Protein AF-A0A016UD56-F1 (afdb_monomer_lite)

Secondary structure (DSSP, 8-state):
--------------------HHHHHTS-HHHHHHHHHHHHHHHHHHHHHHHHHHHHHHHHHHHHHHHHHHHHHHHHHHHHHHHSS---TT----HHHHHHHHHHHHHHHHHHHHHHHHHHHHHHHHTSHHHHHHHHHHHHHHHHHHHHHHHHHHHHHHHHHHHHHHHHHHHHHHHHHHHHHHHHHHHHHHHHHHHHHHHHHHHHHHHHHS------------PPP----------------------------------

Organism: NCBI:txid53326

Structure (mmCIF, N/CA/C/O backbone):
data_AF-A0A016UD56-F1
#
_entry.id   AF-A0A016UD56-F1
#
loop_
_atom_site.group_PDB
_atom_site.id
_atom_site.type_symbol
_atom_site.label_atom_id
_atom_site.label_alt_id
_atom_site.label_comp_id
_atom_site.label_asym_id
_atom_site.label_entity_id
_atom_site.label_seq_id
_atom_site.pdbx_PDB_ins_code
_atom_site.Cartn_x
_atom_site.Cartn_y
_atom_site.Cartn_z
_atom_site.occupancy
_atom_site.B_iso_or_equiv
_atom_site.auth_seq_id
_atom_site.auth_comp_id
_atom_site.auth_asym_id
_atom_site.auth_atom_id
_atom_site.pdbx_PDB_model_num
ATOM 1 N N . MET A 1 1 ? -36.159 -20.048 19.461 1.00 42.91 1 MET A N 1
ATOM 2 C CA . MET A 1 1 ? -36.238 -19.314 18.177 1.00 42.91 1 MET A CA 1
ATOM 3 C C . MET A 1 1 ? -34.978 -19.615 17.381 1.00 42.91 1 MET A C 1
ATOM 5 O O . MET A 1 1 ? -33.890 -19.400 17.900 1.00 42.91 1 MET A O 1
ATOM 9 N N . LYS A 1 2 ? -35.118 -20.215 16.192 1.00 38.31 2 LYS A N 1
ATOM 10 C CA . LYS A 1 2 ? -33.995 -20.553 15.303 1.00 38.31 2 LYS A CA 1
ATOM 11 C C . LYS A 1 2 ? -33.385 -19.255 14.760 1.00 38.31 2 LYS A C 1
ATOM 13 O O . LYS A 1 2 ? -34.123 -18.434 14.225 1.00 38.31 2 LYS A O 1
ATOM 18 N N . ARG A 1 3 ? -32.073 -19.066 14.930 1.00 40.97 3 ARG A N 1
ATOM 19 C CA . ARG A 1 3 ? -31.315 -17.975 14.303 1.00 40.97 3 ARG A CA 1
ATOM 20 C C . ARG A 1 3 ? -31.105 -18.354 12.837 1.00 40.97 3 ARG A C 1
ATOM 22 O O . ARG A 1 3 ? -30.451 -19.353 12.557 1.00 40.97 3 ARG A O 1
ATOM 29 N N . SER A 1 4 ? -31.766 -17.633 11.940 1.00 46.16 4 SER A N 1
ATOM 30 C CA . SER A 1 4 ? -31.569 -17.734 10.495 1.00 46.16 4 SER A CA 1
ATOM 31 C C . SER A 1 4 ? -30.173 -17.235 10.130 1.00 46.16 4 SER A C 1
ATOM 33 O O . SER A 1 4 ? -29.698 -16.274 10.732 1.00 46.16 4 SER A O 1
ATOM 35 N N . GLY A 1 5 ? -29.551 -17.943 9.187 1.00 36.41 5 GLY A N 1
ATOM 36 C CA . GLY A 1 5 ? -28.147 -17.860 8.808 1.00 36.41 5 GLY A CA 1
ATOM 37 C C . GLY A 1 5 ? -27.645 -16.449 8.545 1.00 36.41 5 GLY A C 1
ATOM 38 O O . GLY A 1 5 ? -28.227 -15.691 7.772 1.00 36.41 5 GLY A O 1
ATOM 39 N N . ASP A 1 6 ? -26.536 -16.149 9.204 1.00 36.84 6 ASP A N 1
ATOM 40 C CA . ASP A 1 6 ? -25.623 -15.083 8.845 1.00 36.84 6 ASP A CA 1
ATOM 41 C C . ASP A 1 6 ? -24.707 -15.653 7.751 1.00 36.84 6 ASP A C 1
ATOM 43 O O . ASP A 1 6 ? -23.588 -16.085 8.019 1.00 36.84 6 ASP A O 1
ATOM 47 N N . ASP A 1 7 ? -25.221 -15.740 6.521 1.00 40.50 7 ASP A N 1
ATOM 48 C CA . ASP A 1 7 ? -24.392 -15.969 5.333 1.00 40.50 7 ASP A CA 1
ATOM 49 C C . ASP A 1 7 ? -23.675 -14.651 5.006 1.00 40.50 7 ASP A C 1
ATOM 51 O O . ASP A 1 7 ? -23.929 -13.973 4.008 1.00 40.50 7 ASP A O 1
ATOM 55 N N . CYS A 1 8 ? -22.777 -14.250 5.905 1.00 38.81 8 CYS A N 1
ATOM 56 C CA . CYS A 1 8 ? -21.721 -13.306 5.595 1.00 38.81 8 CYS A CA 1
ATOM 57 C C . CYS A 1 8 ? -20.696 -14.033 4.718 1.00 38.81 8 CYS A C 1
ATOM 59 O O . CYS A 1 8 ? -19.623 -14.428 5.181 1.00 38.81 8 CYS A O 1
ATOM 61 N N . ASP A 1 9 ? -21.025 -14.177 3.432 1.00 37.75 9 ASP A N 1
ATOM 62 C CA . ASP A 1 9 ? -20.054 -14.422 2.369 1.00 37.75 9 ASP A CA 1
ATOM 63 C C . ASP A 1 9 ? -19.106 -13.213 2.307 1.00 37.75 9 ASP A C 1
ATOM 65 O O . ASP A 1 9 ? -19.207 -12.299 1.488 1.00 37.75 9 ASP A O 1
ATOM 69 N N . SER A 1 10 ? -18.148 -13.199 3.230 1.00 45.38 10 SER A N 1
ATOM 70 C CA . SER A 1 10 ? -16.940 -12.383 3.173 1.00 45.38 10 SER A CA 1
ATOM 71 C C . SER A 1 10 ? -15.962 -12.998 2.170 1.00 45.38 10 SER A C 1
ATOM 73 O O . SER A 1 10 ? -14.785 -13.208 2.446 1.00 45.38 10 SER A O 1
ATOM 75 N N . SER A 1 11 ? -16.432 -13.293 0.958 1.00 41.78 11 SER A N 1
ATOM 76 C CA . SER A 1 11 ? -15.571 -13.707 -0.141 1.00 41.78 11 SER A CA 1
ATOM 77 C C . SER A 1 11 ? -14.949 -12.465 -0.784 1.00 41.78 11 SER A C 1
ATOM 79 O O . SER A 1 11 ? -15.256 -12.104 -1.920 1.00 41.78 11 SER A O 1
ATOM 81 N N . VAL A 1 12 ? -14.062 -11.783 -0.058 1.00 49.72 12 VAL A N 1
ATOM 82 C CA . VAL A 1 12 ? -13.101 -10.882 -0.698 1.00 49.72 12 VAL A CA 1
ATOM 83 C C . VAL A 1 12 ? -11.784 -11.630 -0.846 1.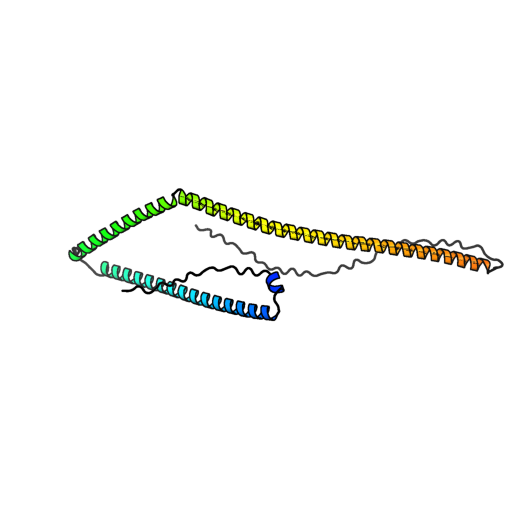00 49.72 12 VAL A C 1
ATOM 85 O O . VAL A 1 12 ? -10.959 -11.644 0.064 1.00 49.72 12 VAL A O 1
ATOM 88 N N . PRO A 1 13 ? -11.517 -12.157 -2.046 1.00 46.19 13 PRO A N 1
ATOM 89 C CA . PRO A 1 13 ? -10.204 -12.040 -2.621 1.00 46.19 13 PRO A CA 1
ATOM 90 C C . PRO A 1 13 ? -10.349 -11.126 -3.833 1.00 46.19 13 PRO A C 1
ATOM 92 O O . PRO A 1 13 ? -10.612 -11.578 -4.947 1.00 46.19 13 PRO A O 1
ATOM 95 N N . ALA A 1 14 ? -10.158 -9.822 -3.625 1.00 52.06 14 ALA A N 1
ATOM 96 C CA . ALA A 1 14 ? -9.827 -8.925 -4.721 1.00 52.06 14 ALA A CA 1
ATOM 97 C C . ALA A 1 14 ? -8.442 -9.340 -5.245 1.00 52.06 14 ALA A C 1
ATOM 99 O O . ALA A 1 14 ? -7.411 -8.803 -4.844 1.00 52.06 14 ALA A O 1
ATOM 100 N N . LYS A 1 15 ? -8.398 -10.367 -6.103 1.00 50.69 15 LYS A N 1
ATOM 101 C CA . LYS A 1 15 ? -7.227 -10.639 -6.934 1.00 50.69 15 LYS A CA 1
ATOM 102 C C . LYS A 1 15 ? -7.029 -9.388 -7.778 1.00 50.69 15 LYS A C 1
ATOM 104 O O . LYS A 1 15 ? -7.848 -9.096 -8.643 1.00 50.69 15 LYS A O 1
ATOM 109 N N . ALA A 1 16 ? -5.957 -8.648 -7.508 1.00 50.03 16 ALA A N 1
ATOM 110 C CA . ALA A 1 16 ? -5.500 -7.601 -8.404 1.00 50.03 16 ALA A CA 1
ATOM 111 C C . ALA A 1 16 ? -5.410 -8.198 -9.815 1.00 50.03 16 ALA A C 1
ATOM 113 O O . ALA A 1 16 ? -4.714 -9.198 -10.024 1.00 50.03 16 ALA A O 1
ATOM 114 N N . PHE A 1 17 ? -6.157 -7.625 -10.757 1.00 57.12 17 PHE A N 1
ATOM 115 C CA . PHE A 1 17 ? -6.109 -8.012 -12.159 1.00 57.12 17 PHE A CA 1
ATOM 116 C C . PHE A 1 17 ? -4.711 -7.688 -12.695 1.00 57.12 17 PHE A C 1
ATOM 118 O O . PHE A 1 17 ? -4.434 -6.574 -13.126 1.00 57.12 17 PHE A O 1
ATOM 125 N N . LYS A 1 18 ? -3.795 -8.659 -12.632 1.00 57.22 18 LYS A N 1
ATOM 126 C CA . LYS A 1 18 ? -2.493 -8.584 -13.298 1.00 57.22 18 LYS A CA 1
ATOM 127 C C . LYS A 1 18 ? -2.709 -8.833 -14.790 1.00 57.22 18 LYS A C 1
ATOM 129 O O . LYS A 1 18 ? -2.556 -9.955 -15.259 1.00 57.22 18 LYS A O 1
ATOM 134 N N . LEU A 1 19 ? -3.121 -7.801 -15.518 1.00 59.72 19 LEU A N 1
ATOM 135 C CA . LEU A 1 19 ? -3.133 -7.808 -16.979 1.00 59.72 19 LEU A CA 1
ATOM 136 C C . LEU A 1 19 ? -1.808 -7.211 -17.458 1.00 59.72 19 LEU A C 1
ATOM 138 O O . LEU A 1 19 ? -1.570 -6.017 -17.292 1.00 59.72 19 LEU A O 1
ATOM 142 N N . SER A 1 20 ? -0.922 -8.041 -18.011 1.00 70.31 20 SER A N 1
ATOM 143 C CA . SER A 1 20 ? 0.263 -7.552 -18.721 1.00 70.31 20 SER A CA 1
ATOM 144 C C . SER A 1 20 ? -0.125 -7.176 -20.150 1.00 70.31 20 SER A C 1
ATOM 146 O O . SER A 1 20 ? -0.982 -7.820 -20.759 1.00 70.31 20 SER A O 1
ATOM 148 N N . ARG A 1 21 ? 0.513 -6.146 -20.709 1.00 68.31 21 ARG A N 1
ATOM 149 C CA . ARG A 1 21 ? 0.300 -5.705 -22.098 1.00 68.31 21 ARG A CA 1
ATOM 150 C C . ARG A 1 21 ? 0.497 -6.845 -23.110 1.00 68.31 21 ARG A C 1
ATOM 152 O O . ARG A 1 21 ? -0.319 -7.028 -24.003 1.00 68.31 21 ARG A O 1
ATOM 159 N N . GLU A 1 22 ? 1.501 -7.682 -22.873 1.00 67.75 22 GLU A N 1
ATOM 160 C CA . GLU A 1 22 ? 1.812 -8.889 -23.652 1.00 67.75 22 GLU A CA 1
ATOM 161 C C . GLU A 1 22 ? 0.654 -9.910 -23.663 1.00 67.75 22 GLU A C 1
ATOM 163 O O . GLU A 1 22 ? 0.409 -10.587 -24.661 1.00 67.75 22 GLU A O 1
ATOM 168 N N . SER A 1 23 ? -0.116 -9.995 -22.570 1.00 66.75 23 SER A N 1
ATOM 169 C CA . SER A 1 23 ? -1.275 -10.894 -22.480 1.00 66.75 23 SER A CA 1
ATOM 170 C C . SER A 1 23 ? -2.487 -10.411 -23.273 1.00 66.75 23 SER A C 1
ATOM 172 O O . SER A 1 23 ? -3.397 -11.197 -23.500 1.00 66.75 23 SER A O 1
ATOM 174 N N . LEU A 1 24 ? -2.524 -9.129 -23.654 1.00 63.41 24 LEU A N 1
ATOM 175 C CA . LEU A 1 24 ? -3.594 -8.528 -24.453 1.00 63.41 24 LEU A CA 1
ATOM 176 C C . LEU A 1 24 ? -3.241 -8.516 -25.943 1.00 63.41 24 LEU A C 1
ATOM 178 O O . LEU A 1 24 ? -4.114 -8.753 -26.766 1.00 63.41 24 LEU A O 1
ATOM 182 N N . GLU A 1 25 ? -1.967 -8.310 -26.281 1.00 69.00 25 GLU A N 1
ATOM 183 C CA . GLU A 1 25 ? -1.471 -8.332 -27.668 1.00 69.00 25 GLU A CA 1
ATOM 184 C C . GLU A 1 25 ? -1.444 -9.747 -28.284 1.00 69.00 25 GLU A C 1
ATOM 186 O O . GLU A 1 25 ? -1.364 -9.882 -29.500 1.00 69.00 25 GLU A O 1
ATOM 191 N N . SER A 1 26 ? -1.541 -10.799 -27.463 1.00 72.81 26 SER A N 1
ATOM 192 C CA . SER A 1 26 ? -1.591 -12.205 -27.900 1.00 72.81 26 SER A CA 1
ATOM 193 C C . SER A 1 26 ? -3.006 -12.758 -28.127 1.00 72.81 26 SER A C 1
ATOM 195 O O . SER A 1 26 ? -3.141 -13.911 -28.533 1.00 72.81 26 SER A O 1
ATOM 197 N N . LEU A 1 27 ? -4.057 -11.974 -27.859 1.00 73.25 27 LEU A N 1
ATOM 198 C CA . LEU A 1 27 ? -5.446 -12.375 -28.105 1.00 73.25 27 LEU A CA 1
ATOM 199 C C . LEU A 1 27 ? -5.905 -11.950 -29.500 1.00 73.25 27 LEU A C 1
ATOM 201 O O . LEU A 1 27 ? -5.686 -10.814 -29.919 1.00 73.25 27 LEU A O 1
ATOM 205 N N . ASP A 1 28 ? -6.632 -12.843 -30.166 1.00 80.88 28 ASP A N 1
ATOM 206 C CA . ASP A 1 28 ? -7.338 -12.522 -31.402 1.00 80.88 28 ASP A CA 1
ATOM 207 C C . ASP A 1 28 ? -8.422 -11.457 -31.162 1.00 80.88 28 ASP A C 1
ATOM 209 O O . ASP A 1 28 ? -8.949 -11.294 -30.055 1.00 80.88 28 ASP A O 1
ATOM 213 N N . LYS A 1 29 ? -8.769 -10.721 -32.221 1.00 81.31 29 LYS A N 1
ATOM 214 C CA . LYS A 1 29 ? -9.644 -9.540 -32.166 1.00 81.31 29 LYS A CA 1
ATOM 215 C C . LYS A 1 29 ? -10.995 -9.828 -31.500 1.00 81.31 29 LYS A C 1
ATOM 217 O O . LYS A 1 29 ? -11.439 -9.043 -30.664 1.00 81.31 29 LYS A O 1
ATOM 222 N N . GLU A 1 30 ? -11.628 -10.949 -31.826 1.00 82.69 30 GLU A N 1
ATOM 223 C CA . GLU A 1 30 ? -12.903 -11.381 -31.246 1.00 82.69 30 GLU A CA 1
ATOM 224 C C . GLU A 1 30 ? -12.779 -11.685 -29.743 1.00 82.69 30 GLU A C 1
ATOM 226 O O . GLU A 1 30 ? -13.607 -11.233 -28.951 1.00 82.69 30 GLU A O 1
ATOM 231 N N . ALA A 1 31 ? -11.697 -12.347 -29.322 1.00 81.19 31 ALA A N 1
ATOM 232 C CA . ALA A 1 31 ? -11.442 -12.643 -27.912 1.00 81.19 31 ALA A CA 1
ATOM 233 C C . ALA A 1 31 ? -11.128 -11.371 -27.098 1.00 81.19 31 ALA A C 1
ATOM 235 O O . ALA A 1 31 ? -11.465 -11.275 -25.914 1.00 81.19 31 ALA A O 1
ATOM 236 N N . LEU A 1 32 ? -10.519 -10.363 -27.731 1.00 81.50 32 LEU A N 1
ATOM 237 C CA . LEU A 1 32 ? -10.299 -9.050 -27.126 1.00 81.50 32 LEU A CA 1
ATOM 238 C C . LEU A 1 32 ? -11.626 -8.307 -26.893 1.00 81.50 32 LEU A C 1
ATOM 240 O O . LEU A 1 32 ? -11.810 -7.702 -25.835 1.00 81.50 32 LEU A O 1
ATOM 244 N N . ILE A 1 33 ? -12.552 -8.376 -27.856 1.00 86.75 33 ILE A N 1
ATOM 245 C CA . ILE A 1 33 ? -13.883 -7.756 -27.771 1.00 86.75 33 ILE A CA 1
ATOM 246 C C . ILE A 1 33 ? -14.706 -8.397 -26.649 1.00 86.75 33 ILE A C 1
ATOM 248 O O . ILE A 1 33 ? -15.239 -7.676 -25.806 1.00 86.75 33 ILE A O 1
ATOM 252 N N . GLU A 1 34 ? -14.760 -9.729 -26.571 1.00 87.19 34 GLU A N 1
ATOM 253 C CA . GLU A 1 34 ? -15.469 -10.432 -25.488 1.00 87.19 34 GLU A CA 1
ATOM 254 C C . GLU A 1 34 ? -14.915 -10.070 -24.105 1.00 87.19 34 GLU A C 1
ATOM 256 O O . GLU A 1 34 ? -15.667 -9.833 -23.155 1.00 87.19 34 GLU A O 1
ATOM 261 N N . LYS A 1 35 ? -13.589 -9.951 -23.987 1.00 85.06 35 LYS A N 1
ATOM 262 C CA . LYS A 1 35 ? -12.935 -9.557 -22.736 1.00 85.06 35 LYS A CA 1
ATOM 263 C C . LYS A 1 35 ? -13.231 -8.103 -22.360 1.00 85.06 35 LYS A C 1
ATOM 265 O O . LYS A 1 35 ? -13.411 -7.814 -21.179 1.00 85.06 35 LYS A O 1
ATOM 270 N N . LEU A 1 36 ? -13.326 -7.204 -23.341 1.00 86.25 36 LEU A N 1
ATOM 271 C CA . LEU A 1 36 ? -13.736 -5.809 -23.144 1.00 86.25 36 LEU A CA 1
ATOM 272 C C . LEU A 1 36 ? -15.176 -5.707 -22.635 1.00 86.25 36 LEU A C 1
ATOM 274 O O . LEU A 1 36 ? -15.437 -4.959 -21.692 1.00 86.25 36 LEU A O 1
ATOM 278 N N . VAL A 1 37 ? -16.092 -6.485 -23.213 1.00 90.31 37 VAL A N 1
ATOM 279 C CA . VAL A 1 37 ? -17.488 -6.553 -22.757 1.00 90.31 37 VAL A CA 1
ATOM 280 C C . VAL A 1 37 ? -17.542 -7.095 -21.328 1.00 90.31 37 VAL A C 1
ATOM 282 O O . VAL A 1 37 ? -18.098 -6.442 -20.450 1.00 90.31 37 VAL A O 1
ATOM 285 N N . SER A 1 38 ? -16.845 -8.201 -21.048 1.00 89.62 38 SER A N 1
ATOM 286 C CA . SER A 1 38 ? -16.799 -8.792 -19.705 1.00 89.62 38 SER A CA 1
ATOM 287 C C . SER A 1 38 ? -16.229 -7.843 -18.643 1.00 89.62 38 SER A C 1
ATOM 289 O O . SER A 1 38 ? -16.773 -7.743 -17.543 1.00 89.62 38 SER A O 1
ATOM 291 N N . LEU A 1 39 ? -15.150 -7.117 -18.951 1.00 87.62 39 LEU A N 1
ATOM 292 C CA . LEU A 1 39 ? -14.579 -6.123 -18.036 1.00 87.62 39 LEU A CA 1
ATOM 293 C C . LEU A 1 39 ? -15.530 -4.942 -17.809 1.00 87.62 39 LEU A C 1
ATOM 295 O O . LEU A 1 39 ? -15.603 -4.416 -16.698 1.00 87.62 39 LEU A O 1
ATOM 299 N N . THR A 1 40 ? -16.278 -4.549 -18.839 1.00 90.69 40 THR A N 1
ATOM 300 C CA . THR A 1 40 ? -17.291 -3.491 -18.746 1.00 90.69 40 THR A CA 1
ATOM 301 C C . THR A 1 40 ? -18.451 -3.915 -17.846 1.00 90.69 40 THR A C 1
ATOM 303 O O . THR A 1 40 ? -18.873 -3.144 -16.982 1.00 90.69 40 THR A O 1
ATOM 306 N N . ASP A 1 41 ? -18.913 -5.158 -17.971 1.00 91.94 41 ASP A N 1
ATOM 307 C CA . ASP A 1 41 ? -19.956 -5.721 -17.109 1.00 91.94 41 ASP A CA 1
ATOM 308 C C . ASP A 1 41 ? -19.489 -5.809 -15.653 1.00 91.94 41 ASP A C 1
ATOM 310 O O . ASP A 1 41 ? -20.184 -5.351 -14.744 1.00 91.94 41 ASP A O 1
ATOM 314 N N . GLN A 1 42 ? -18.262 -6.284 -15.418 1.00 89.94 42 GLN A N 1
ATOM 315 C CA . GLN A 1 42 ? -17.668 -6.327 -14.078 1.00 89.94 42 GLN A CA 1
ATOM 316 C C . GLN A 1 42 ? -17.540 -4.929 -13.453 1.00 89.94 42 GLN A C 1
ATOM 318 O O . GLN A 1 42 ? -17.815 -4.755 -12.261 1.00 89.94 42 GLN A O 1
ATOM 323 N N . LEU A 1 43 ? -17.167 -3.919 -14.246 1.00 90.44 43 LEU A N 1
ATOM 324 C CA . LEU A 1 43 ? -17.106 -2.528 -13.800 1.00 90.44 43 LEU A CA 1
ATOM 325 C C . LEU A 1 43 ? -18.496 -1.991 -13.430 1.00 90.44 43 LEU A C 1
ATOM 327 O O . LEU A 1 43 ? -18.652 -1.352 -12.385 1.00 90.44 43 LEU A O 1
ATOM 331 N N . ASN A 1 44 ? -19.512 -2.276 -14.246 1.00 92.69 44 ASN A N 1
ATOM 332 C CA . ASN A 1 44 ? -20.893 -1.880 -13.975 1.00 92.69 44 ASN A CA 1
ATOM 333 C C . ASN A 1 44 ? -21.428 -2.539 -12.696 1.00 92.69 44 ASN A C 1
ATOM 335 O O . ASN A 1 44 ? -22.001 -1.860 -11.841 1.00 92.69 44 ASN A O 1
ATOM 339 N N . GLU A 1 45 ? -21.176 -3.832 -12.497 1.00 91.00 45 GLU A N 1
ATOM 340 C CA . GLU A 1 45 ? -21.558 -4.517 -11.264 1.00 91.00 45 GLU A CA 1
ATOM 341 C C . GLU A 1 45 ? -20.832 -3.959 -10.033 1.00 91.00 45 GLU A C 1
ATOM 343 O O . GLU A 1 45 ? -21.435 -3.808 -8.966 1.00 91.00 45 GLU A O 1
ATOM 348 N N . ALA A 1 46 ? -19.538 -3.647 -10.150 1.00 89.19 46 ALA A N 1
ATOM 349 C CA . ALA A 1 46 ? -18.769 -3.030 -9.073 1.00 89.19 46 ALA A CA 1
ATOM 350 C C . ALA A 1 46 ? -19.334 -1.649 -8.705 1.00 89.19 46 ALA A C 1
ATOM 352 O O . ALA A 1 46 ? -19.520 -1.357 -7.520 1.00 89.19 46 ALA A O 1
ATOM 353 N N . LYS A 1 47 ? -19.695 -0.838 -9.706 1.00 93.06 47 LYS A N 1
ATOM 354 C CA . LYS A 1 47 ? -20.341 0.466 -9.516 1.00 93.06 47 LYS A CA 1
ATOM 355 C C . LYS A 1 47 ? -21.681 0.335 -8.790 1.00 93.06 47 LYS A C 1
ATOM 357 O O . LYS A 1 47 ? -21.927 1.061 -7.827 1.00 93.06 47 LYS A O 1
ATOM 362 N N . GLU A 1 48 ? -22.519 -0.619 -9.187 1.00 92.38 48 GLU A N 1
ATOM 363 C CA . GLU A 1 48 ? -23.801 -0.894 -8.527 1.00 92.38 48 GLU A CA 1
ATOM 364 C C . GLU A 1 48 ? -23.622 -1.366 -7.074 1.00 92.38 48 GLU A C 1
ATOM 366 O O . GLU A 1 48 ? -24.327 -0.909 -6.168 1.00 92.38 48 GLU A O 1
ATOM 371 N N . ARG A 1 49 ? -22.644 -2.245 -6.806 1.00 91.00 49 ARG A N 1
ATOM 372 C CA . ARG A 1 49 ? -22.308 -2.664 -5.432 1.00 91.00 49 ARG A CA 1
ATOM 373 C C . ARG A 1 49 ? -21.850 -1.477 -4.583 1.00 91.00 49 ARG A C 1
ATOM 375 O O . ARG A 1 49 ? -22.344 -1.324 -3.465 1.00 91.00 49 ARG A O 1
ATOM 382 N N . ALA A 1 50 ? -20.985 -0.617 -5.118 1.00 89.50 50 ALA A N 1
ATOM 383 C CA . ALA A 1 50 ? -20.513 0.583 -4.430 1.00 89.50 50 ALA A CA 1
ATOM 384 C C . ALA A 1 50 ? -21.666 1.550 -4.107 1.00 89.50 50 ALA A C 1
ATOM 386 O O . ALA A 1 50 ? -21.769 2.042 -2.983 1.00 89.50 50 ALA A O 1
ATOM 387 N N . GLN A 1 51 ? -22.594 1.766 -5.045 1.00 92.62 51 GLN A N 1
ATOM 388 C CA . GLN A 1 51 ? -23.775 2.596 -4.796 1.00 92.62 51 GLN A CA 1
ATOM 389 C C . GLN A 1 51 ? -24.680 2.017 -3.702 1.00 92.62 51 GLN A C 1
ATOM 391 O O . GLN A 1 51 ? -25.155 2.763 -2.842 1.00 92.62 51 GLN A O 1
ATOM 396 N N . ARG A 1 52 ? -24.913 0.697 -3.689 1.00 91.75 52 ARG A N 1
ATOM 397 C CA . ARG A 1 52 ? -25.690 0.051 -2.616 1.00 91.75 52 ARG A CA 1
ATOM 398 C C . ARG A 1 52 ? -25.003 0.173 -1.259 1.00 91.75 52 ARG A C 1
ATOM 400 O O . ARG A 1 52 ? -25.689 0.442 -0.276 1.00 91.75 52 ARG A O 1
ATOM 407 N N . ALA A 1 53 ? -23.682 0.008 -1.204 1.00 90.12 53 ALA A N 1
ATOM 408 C CA . ALA A 1 53 ? -22.909 0.189 0.023 1.00 90.12 53 ALA A CA 1
ATOM 409 C C . ALA A 1 53 ? -23.043 1.624 0.558 1.00 90.12 53 ALA A C 1
ATOM 411 O O . ALA A 1 53 ? -23.431 1.803 1.710 1.00 90.12 53 ALA A O 1
ATOM 412 N N . LYS A 1 54 ? -22.878 2.632 -0.310 1.00 93.69 54 LYS A N 1
ATOM 413 C CA . LYS A 1 54 ? -23.054 4.048 0.048 1.00 93.69 54 LYS A CA 1
ATOM 414 C C . LYS A 1 54 ? -24.456 4.349 0.589 1.00 93.69 54 LYS A C 1
ATOM 416 O O . LYS A 1 54 ? -24.607 5.071 1.570 1.00 93.69 54 LYS A O 1
ATOM 421 N N . ARG A 1 55 ? -25.504 3.771 -0.015 1.00 91.62 55 ARG A N 1
ATOM 422 C CA . ARG A 1 55 ? -26.884 3.916 0.489 1.00 91.62 55 ARG A CA 1
ATOM 423 C C . ARG A 1 55 ? -27.049 3.295 1.878 1.00 91.62 55 ARG A C 1
ATOM 425 O O . ARG A 1 55 ? -27.652 3.922 2.744 1.00 91.62 55 ARG A O 1
ATOM 432 N N . ARG A 1 56 ? -26.502 2.097 2.114 1.00 93.31 56 ARG A N 1
ATOM 433 C CA . ARG A 1 56 ? -26.546 1.442 3.436 1.00 93.31 56 ARG A CA 1
ATOM 434 C C . ARG A 1 56 ? -25.839 2.273 4.502 1.00 93.31 56 ARG A C 1
ATOM 436 O O . ARG A 1 56 ? -26.400 2.465 5.573 1.00 93.31 56 ARG A O 1
ATOM 443 N N . GLU A 1 57 ? -24.664 2.802 4.184 1.00 92.31 57 GLU A N 1
ATOM 444 C CA . GLU A 1 57 ? -23.905 3.685 5.072 1.00 92.31 57 GLU A CA 1
ATOM 445 C C . GLU A 1 57 ? -24.697 4.952 5.417 1.00 92.31 57 GLU A C 1
ATOM 447 O O . GLU A 1 57 ? -24.877 5.265 6.592 1.00 92.31 57 GLU A O 1
ATOM 452 N N . SER A 1 58 ? -25.276 5.625 4.415 1.00 93.06 58 SER A N 1
ATOM 453 C CA . SER A 1 58 ? -26.104 6.815 4.658 1.00 93.06 58 SER A CA 1
ATOM 454 C C . SER A 1 58 ? -27.322 6.527 5.543 1.00 93.06 58 SER A C 1
ATOM 456 O O . SER A 1 58 ? -27.689 7.346 6.384 1.00 93.06 58 SER A O 1
ATOM 458 N N . LEU A 1 59 ? -27.933 5.347 5.395 1.00 94.56 59 LEU A N 1
ATOM 459 C CA . LEU A 1 59 ? -29.080 4.938 6.198 1.00 94.56 59 LEU A CA 1
ATOM 460 C C . LEU A 1 59 ? -28.664 4.644 7.644 1.00 94.56 59 LEU A C 1
ATOM 462 O O . LEU A 1 59 ? -29.355 5.067 8.568 1.00 94.56 59 LEU A O 1
ATOM 466 N N . ALA A 1 60 ? -27.526 3.977 7.847 1.00 92.50 60 ALA A N 1
ATOM 467 C CA . ALA A 1 60 ? -26.968 3.738 9.176 1.00 92.50 60 ALA A CA 1
ATOM 468 C C . ALA A 1 60 ? -26.630 5.056 9.894 1.00 92.50 60 ALA A C 1
ATOM 470 O O . ALA A 1 60 ? -26.951 5.221 11.070 1.00 92.50 60 ALA A O 1
ATOM 471 N N . TYR A 1 61 ? -26.063 6.026 9.172 1.00 94.44 61 TYR A N 1
ATOM 472 C CA . TYR A 1 61 ? -25.772 7.354 9.711 1.00 94.44 61 TYR A CA 1
ATOM 473 C C . TYR A 1 61 ? -27.047 8.111 10.119 1.00 94.44 61 TYR A C 1
ATOM 475 O O . TYR A 1 61 ? -27.122 8.672 11.210 1.00 94.44 61 TYR A O 1
ATOM 483 N N . LEU A 1 62 ? -28.101 8.060 9.298 1.00 95.19 62 LEU A N 1
ATOM 484 C CA . LEU A 1 62 ? -29.404 8.637 9.651 1.00 95.19 62 LEU A CA 1
ATOM 485 C C . LEU A 1 62 ? -30.023 7.976 10.890 1.00 95.19 62 LEU A C 1
ATOM 487 O O . LEU A 1 62 ? -30.587 8.667 11.738 1.00 95.19 62 LEU A O 1
ATOM 491 N N . GLN A 1 63 ? -29.909 6.652 11.019 1.00 94.06 63 GLN A N 1
ATOM 492 C CA . GLN A 1 63 ? -30.378 5.932 12.206 1.00 94.06 63 GLN A CA 1
ATOM 493 C C . GLN A 1 63 ? -29.618 6.349 13.469 1.00 94.06 63 GLN A C 1
ATOM 495 O O . GLN A 1 63 ? -30.233 6.483 14.527 1.00 94.06 63 GLN A O 1
ATOM 500 N N . LEU A 1 64 ? -28.308 6.586 13.364 1.00 94.69 64 LEU A N 1
ATOM 501 C CA . LEU A 1 64 ? -27.497 7.086 14.471 1.00 94.69 64 LEU A CA 1
ATOM 502 C C . LEU A 1 64 ? -28.007 8.451 14.952 1.00 94.69 64 LEU A C 1
ATOM 504 O O . LEU A 1 64 ? -28.342 8.584 16.128 1.00 94.69 64 LEU A O 1
ATOM 508 N N . ILE A 1 65 ? -28.179 9.410 14.035 1.00 95.12 65 ILE A N 1
ATOM 509 C CA . ILE A 1 65 ? -28.698 10.753 14.354 1.00 95.12 65 ILE A CA 1
ATOM 510 C C . ILE A 1 65 ? -30.078 10.666 15.020 1.00 95.12 65 ILE A C 1
ATOM 512 O O . ILE A 1 65 ? -30.338 11.318 16.031 1.00 95.12 65 ILE A O 1
ATOM 516 N N . GLN A 1 66 ? -30.979 9.833 14.489 1.00 95.00 66 GLN A N 1
ATOM 517 C CA . GLN A 1 66 ? -32.307 9.645 15.080 1.00 95.00 66 GLN A CA 1
ATOM 518 C C . GLN A 1 66 ? -32.240 9.080 16.504 1.00 95.00 66 GLN A C 1
ATOM 520 O O . GLN A 1 66 ? -33.041 9.463 17.359 1.00 95.00 66 GLN A O 1
ATOM 525 N N . ASN A 1 67 ? -31.307 8.167 16.772 1.00 94.62 67 ASN A N 1
ATOM 526 C CA . ASN A 1 67 ? -31.124 7.595 18.102 1.00 94.62 67 ASN A CA 1
ATOM 527 C C . ASN A 1 67 ? -30.521 8.607 19.084 1.00 94.62 67 ASN A C 1
ATOM 529 O O . ASN A 1 67 ? -30.958 8.661 20.233 1.00 94.62 67 ASN A O 1
ATOM 533 N N . GLU A 1 68 ? -29.578 9.438 18.642 1.00 94.75 68 GLU A N 1
ATOM 534 C CA . GLU A 1 68 ? -29.019 10.525 19.453 1.00 94.75 68 GLU A CA 1
ATOM 535 C C . GLU A 1 68 ? -30.085 11.556 19.828 1.00 94.75 68 GLU A C 1
ATOM 537 O O . GLU A 1 68 ? -30.179 11.949 20.993 1.00 94.75 68 GLU A O 1
ATOM 542 N N . GLN A 1 69 ? -30.950 11.921 18.878 1.00 95.31 69 GLN A N 1
ATOM 543 C CA . GLN A 1 69 ? -32.069 12.822 19.135 1.00 95.31 69 GLN A CA 1
ATOM 544 C C . GLN A 1 69 ? -33.037 12.232 20.168 1.00 95.31 69 GLN A C 1
ATOM 546 O O . GLN A 1 69 ? -33.345 12.888 21.162 1.00 95.31 69 GLN A O 1
ATOM 551 N N . LYS A 1 70 ? -33.446 10.965 20.000 1.00 94.44 70 LYS A N 1
ATOM 552 C CA . LYS A 1 70 ? -34.291 10.258 20.982 1.00 94.44 70 LYS A CA 1
ATOM 553 C C . LYS A 1 70 ? -33.651 10.222 22.367 1.00 94.44 70 LYS A C 1
ATOM 555 O O . LYS A 1 70 ? -34.333 10.418 23.368 1.00 94.44 70 LYS A O 1
ATOM 560 N N . LEU A 1 71 ? -32.343 9.973 22.440 1.00 92.94 71 LEU A N 1
ATOM 561 C CA . LEU A 1 71 ? -31.618 9.950 23.706 1.00 92.94 71 LEU A CA 1
ATOM 562 C C . LEU A 1 71 ? -31.594 11.336 24.363 1.00 92.94 71 LEU A C 1
ATOM 564 O O . LEU A 1 71 ? -31.734 11.437 25.581 1.00 92.94 71 LEU A O 1
ATOM 568 N N . SER A 1 72 ? -31.423 12.394 23.572 1.00 94.69 72 SER A N 1
ATOM 569 C CA . SER A 1 72 ? -31.490 13.781 24.039 1.00 94.69 72 SER A CA 1
ATOM 570 C C . SER A 1 72 ? -32.877 14.127 24.586 1.00 94.69 72 SER A C 1
ATOM 572 O O . SER A 1 72 ? -32.988 14.634 25.703 1.00 94.69 72 SER A O 1
ATOM 574 N N . ASP A 1 73 ? -33.937 13.767 23.859 1.00 92.12 73 ASP A N 1
ATOM 575 C CA . ASP A 1 73 ? -35.321 13.997 24.276 1.00 92.12 73 ASP A CA 1
ATOM 576 C C . ASP A 1 73 ? -35.654 13.246 25.576 1.00 92.12 73 A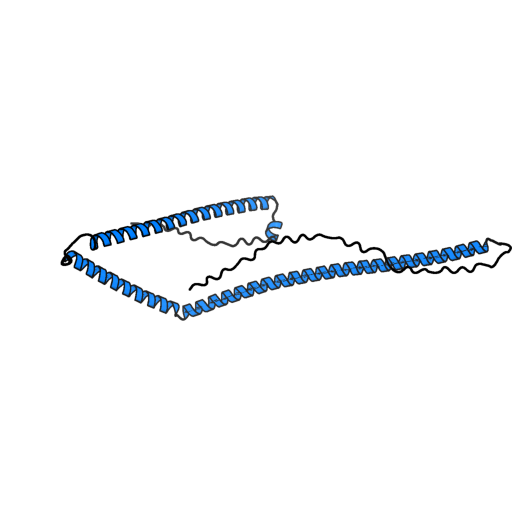SP A C 1
ATOM 578 O O . ASP A 1 73 ? -36.185 13.855 26.502 1.00 92.12 73 ASP A O 1
ATOM 582 N N . LEU A 1 74 ? -35.244 11.978 25.710 1.00 91.38 74 LEU A N 1
ATOM 583 C CA . LEU A 1 74 ? -35.396 11.207 26.953 1.00 91.38 74 LEU A CA 1
ATOM 584 C C . LEU A 1 74 ? -34.608 11.817 28.117 1.00 91.38 74 LEU A C 1
ATOM 586 O O . LEU A 1 74 ? -35.081 11.845 29.253 1.00 91.38 74 LEU A O 1
ATOM 590 N N . LYS A 1 75 ? -33.392 12.320 27.863 1.00 87.88 75 LYS A N 1
ATOM 591 C CA . LYS A 1 75 ? -32.596 13.011 28.888 1.00 87.88 75 LYS A CA 1
ATOM 592 C C . LYS A 1 75 ? -33.276 14.295 29.351 1.00 87.88 75 LYS A C 1
ATOM 594 O O . LYS A 1 75 ? -33.206 14.576 30.550 1.00 87.88 75 LYS A O 1
ATOM 599 N N . ARG A 1 76 ? -33.888 15.046 28.428 1.00 88.44 76 ARG A N 1
ATOM 600 C CA . ARG A 1 76 ? -34.661 16.259 28.715 1.00 88.44 76 ARG A CA 1
ATOM 601 C C . ARG A 1 76 ? -35.910 15.916 29.516 1.00 88.44 76 ARG A C 1
ATOM 603 O O . ARG A 1 76 ? -36.046 16.442 30.605 1.00 88.44 76 ARG A O 1
ATOM 610 N N . GLU A 1 77 ? -36.721 14.958 29.072 1.00 84.62 77 GLU A N 1
ATOM 611 C CA . GLU A 1 77 ? -37.921 14.502 29.789 1.00 84.62 77 GLU A CA 1
ATOM 612 C C . GLU A 1 77 ? -37.595 14.019 31.208 1.00 84.62 77 GLU A C 1
ATOM 614 O O . GLU A 1 77 ? -38.252 14.408 32.167 1.00 84.62 77 GLU A O 1
ATOM 619 N N . ARG A 1 78 ? -36.519 13.242 31.377 1.00 82.44 78 ARG A N 1
ATOM 620 C CA . ARG A 1 78 ? -36.042 12.807 32.698 1.00 82.44 78 ARG A CA 1
ATOM 621 C C . ARG A 1 78 ? -35.590 13.981 33.566 1.00 82.44 78 ARG A C 1
ATOM 623 O O . ARG A 1 78 ? -35.808 13.954 34.771 1.00 82.44 78 ARG A O 1
ATOM 630 N N . ASN A 1 79 ? -34.955 14.998 32.985 1.00 81.12 79 ASN A N 1
ATOM 631 C CA . ASN A 1 79 ? -34.568 16.200 33.725 1.00 81.12 79 ASN A CA 1
ATOM 632 C C . ASN A 1 79 ? -35.792 17.053 34.083 1.00 81.12 79 ASN A C 1
ATOM 634 O O . ASN A 1 79 ? -35.891 17.504 35.216 1.00 81.12 79 ASN A O 1
ATOM 638 N N . ASP A 1 80 ? -36.739 17.224 33.167 1.00 79.38 80 ASP A N 1
ATOM 639 C CA . ASP A 1 80 ? -37.981 17.962 33.395 1.00 79.38 80 ASP A CA 1
ATOM 640 C C . ASP A 1 80 ? -38.848 17.257 34.447 1.00 79.38 80 ASP A C 1
ATOM 642 O O . ASP A 1 80 ? -39.394 17.912 35.326 1.00 79.38 80 ASP A O 1
ATOM 646 N N . ALA A 1 81 ? -38.906 15.922 34.443 1.00 70.38 81 ALA A N 1
ATOM 647 C CA . ALA A 1 81 ? -39.590 15.136 35.469 1.00 70.38 81 ALA A CA 1
ATOM 648 C C . ALA A 1 81 ? -38.909 15.225 36.847 1.00 70.38 81 ALA A C 1
ATOM 650 O O . ALA A 1 81 ? -39.580 15.155 37.872 1.00 70.38 81 ALA A O 1
ATOM 651 N N . TYR A 1 82 ? -37.581 15.368 36.886 1.00 64.12 82 TYR A N 1
ATOM 652 C CA . TYR A 1 82 ? -36.818 15.426 38.136 1.00 64.12 82 TYR A CA 1
ATOM 653 C C . TYR A 1 82 ? -36.694 16.852 38.706 1.00 64.12 82 TYR A C 1
ATOM 655 O O . TYR A 1 82 ? -36.557 17.024 39.917 1.00 64.12 82 TYR A O 1
ATOM 663 N N . PHE A 1 83 ? -36.728 17.882 37.854 1.00 68.62 83 PHE A N 1
ATOM 664 C CA . PHE A 1 83 ? -36.472 19.279 38.231 1.00 68.62 83 PHE A CA 1
ATOM 665 C C . PHE A 1 83 ? -37.633 20.247 37.925 1.00 68.62 83 PHE A C 1
ATOM 667 O O . PHE A 1 83 ? -37.583 21.399 38.358 1.00 68.62 83 PHE A O 1
ATOM 674 N N . GLY A 1 84 ? -38.675 19.819 37.209 1.00 57.88 84 GLY A N 1
ATOM 675 C CA . GLY A 1 84 ? -39.829 20.638 36.832 1.00 57.88 84 GLY A CA 1
ATOM 676 C C . GLY A 1 84 ? -40.975 20.565 37.846 1.00 57.88 84 GLY A C 1
ATOM 677 O O . GLY A 1 84 ? -41.560 19.512 38.060 1.00 57.88 84 GLY A O 1
ATOM 678 N N . ASN A 1 85 ? -41.329 21.730 38.398 1.00 50.25 85 ASN A N 1
ATOM 679 C CA . ASN A 1 85 ? -42.429 22.024 39.332 1.00 50.25 85 ASN A CA 1
ATOM 680 C C . ASN A 1 85 ? -42.270 21.550 40.793 1.00 50.25 85 ASN A C 1
ATOM 682 O O . ASN A 1 85 ? -42.700 20.475 41.183 1.00 50.25 85 ASN A O 1
ATOM 686 N N . GLY A 1 86 ? -41.767 22.474 41.622 1.00 53.84 86 GLY A N 1
ATOM 687 C CA . GLY A 1 86 ? -42.355 22.834 42.921 1.00 53.84 86 GLY A CA 1
ATOM 688 C C . GLY A 1 86 ? -42.450 21.772 44.024 1.00 53.84 86 GLY A C 1
ATOM 689 O O . GLY A 1 86 ? -43.418 21.033 44.097 1.00 53.84 86 GLY A O 1
ATOM 690 N N . ASN A 1 87 ? -41.535 21.876 44.995 1.00 57.22 87 ASN A N 1
ATOM 691 C CA . ASN A 1 87 ? -41.708 21.513 46.409 1.00 57.22 87 ASN A CA 1
ATOM 692 C C . ASN A 1 87 ? -42.199 20.093 46.745 1.00 57.22 87 ASN A C 1
ATOM 694 O O . ASN A 1 87 ? -43.388 19.863 46.917 1.00 57.22 87 ASN A O 1
ATOM 698 N N . GLN A 1 88 ? -41.248 19.212 47.067 1.00 49.62 88 GLN A N 1
ATOM 699 C CA . GLN A 1 88 ? -41.073 18.629 48.411 1.00 49.62 88 GLN A CA 1
ATOM 700 C C . GLN A 1 88 ? -39.857 17.698 48.368 1.00 49.62 88 GLN A C 1
ATOM 702 O O . GLN A 1 88 ? -39.931 16.547 47.950 1.00 49.62 88 GLN A O 1
ATOM 707 N N . ARG A 1 89 ? -38.704 18.218 48.801 1.00 51.81 89 ARG A N 1
ATOM 708 C CA . ARG A 1 89 ? -37.425 17.494 48.920 1.00 51.81 89 ARG A CA 1
ATOM 709 C C . ARG A 1 89 ? -37.391 16.496 50.095 1.00 51.81 89 ARG A C 1
ATOM 711 O O . ARG A 1 89 ? -36.324 16.242 50.626 1.00 51.81 89 ARG A O 1
ATOM 718 N N . ASP A 1 90 ? -38.541 15.922 50.440 1.00 54.03 90 ASP A N 1
ATOM 719 C CA . ASP A 1 90 ? -38.695 14.793 51.368 1.00 54.03 90 ASP A CA 1
ATOM 720 C C . ASP A 1 90 ? -39.604 13.715 50.751 1.00 54.03 90 ASP A C 1
ATOM 722 O O . ASP A 1 90 ? -40.366 13.029 51.431 1.00 54.03 90 ASP A O 1
ATOM 726 N N . GLN A 1 91 ? -39.522 13.524 49.432 1.00 55.25 91 GLN A N 1
ATOM 727 C CA . GLN A 1 91 ? -39.893 12.232 48.870 1.00 55.25 91 GLN A CA 1
ATOM 728 C C . GLN A 1 91 ? -38.815 11.240 49.305 1.00 55.25 91 GLN A C 1
ATOM 730 O O . GLN A 1 91 ? -37.785 11.082 48.647 1.00 55.25 91 GLN A O 1
ATOM 735 N N . LEU A 1 92 ? -39.044 10.608 50.461 1.00 58.62 92 LEU A N 1
ATOM 736 C CA . LEU A 1 92 ? -38.542 9.269 50.742 1.00 58.62 92 LEU A CA 1
ATOM 737 C C . LEU A 1 92 ? -38.606 8.500 49.423 1.00 58.62 92 LEU A C 1
ATOM 739 O O . LEU A 1 92 ? -39.699 8.335 48.879 1.00 58.62 92 LEU A O 1
ATOM 743 N N . LEU A 1 93 ? -37.441 8.123 48.882 1.00 58.00 93 LEU A N 1
ATOM 744 C CA . LEU A 1 93 ? -37.359 7.189 47.764 1.00 58.00 93 LEU A CA 1
ATOM 745 C C . LEU A 1 93 ? -38.322 6.057 48.097 1.00 58.00 93 LEU A C 1
ATOM 747 O O . LEU A 1 93 ? -38.126 5.377 49.106 1.00 58.00 93 LEU A O 1
ATOM 751 N N . ASP A 1 94 ? -39.391 5.941 47.309 1.00 58.75 94 ASP A N 1
ATOM 752 C CA . ASP A 1 94 ? -40.387 4.897 47.489 1.00 58.75 94 ASP A CA 1
ATOM 753 C C . ASP A 1 94 ? -39.611 3.572 47.627 1.00 58.75 94 ASP A C 1
ATOM 755 O O . ASP A 1 94 ? -38.751 3.298 46.778 1.00 58.75 94 ASP A O 1
ATOM 759 N N . PRO A 1 95 ? -39.794 2.807 48.724 1.00 61.91 95 PRO A N 1
ATOM 760 C CA . PRO A 1 95 ? -38.993 1.621 49.019 1.00 61.91 95 PRO A CA 1
ATOM 761 C C . PRO A 1 95 ? -38.857 0.660 47.830 1.00 61.91 95 PRO A C 1
ATOM 763 O O . PRO A 1 95 ? -37.815 0.025 47.670 1.00 61.91 95 PRO A O 1
ATOM 766 N N . PHE A 1 96 ? -39.853 0.633 46.937 1.00 58.84 96 PHE A N 1
ATOM 767 C CA . PHE A 1 96 ? -39.818 -0.137 45.693 1.00 58.84 96 PHE A CA 1
ATOM 768 C C . PHE A 1 96 ? -38.751 0.326 44.680 1.00 58.84 96 PHE A C 1
ATOM 770 O O . PHE A 1 96 ? -38.186 -0.499 43.961 1.00 58.84 96 PHE A O 1
ATOM 777 N N . TYR A 1 97 ? -38.422 1.618 44.620 1.00 65.88 97 TYR A N 1
ATOM 778 C CA . TYR A 1 97 ? -37.382 2.159 43.735 1.00 65.88 97 TYR A CA 1
ATOM 779 C C . TYR A 1 97 ? -35.983 2.100 44.356 1.00 65.88 97 TYR A C 1
ATOM 781 O O . TYR A 1 97 ? -34.993 2.057 43.622 1.00 65.88 97 TYR A O 1
ATOM 789 N N . TYR A 1 98 ? -35.878 2.067 45.687 1.00 78.31 98 TYR A N 1
ATOM 790 C CA . TYR A 1 98 ? -34.587 1.998 46.375 1.00 78.31 98 TYR A CA 1
ATOM 791 C C . TYR A 1 98 ? -33.877 0.659 46.127 1.00 78.31 98 TYR A C 1
ATOM 793 O O . TYR A 1 98 ? -32.685 0.645 45.818 1.00 78.31 98 TYR A O 1
ATOM 801 N N . GLU A 1 99 ? -34.611 -0.457 46.149 1.00 79.56 99 GLU A N 1
ATOM 802 C CA . GLU A 1 99 ? -34.051 -1.773 45.809 1.00 79.56 99 GLU A CA 1
ATOM 803 C C . GLU A 1 99 ? -33.622 -1.861 44.340 1.00 79.56 99 GLU A C 1
ATOM 805 O O . GLU A 1 99 ? -32.536 -2.358 44.035 1.00 79.56 99 GLU A O 1
ATOM 810 N N . ALA A 1 100 ? -34.430 -1.326 43.418 1.00 81.88 100 ALA A N 1
ATOM 811 C CA . ALA A 1 100 ? -34.082 -1.291 42.000 1.00 81.88 100 ALA A CA 1
ATOM 812 C C . ALA A 1 100 ? -32.828 -0.437 41.744 1.00 81.88 100 ALA A C 1
ATOM 814 O O . ALA A 1 100 ? -31.952 -0.834 40.971 1.00 81.88 100 ALA A O 1
ATOM 815 N N . TYR A 1 101 ? -32.711 0.706 42.424 1.00 83.19 101 TYR A N 1
ATOM 816 C CA . TYR A 1 101 ? -31.540 1.574 42.354 1.00 83.19 101 TYR A CA 1
ATOM 817 C C . TYR A 1 101 ? -30.285 0.902 42.923 1.00 83.19 101 TYR A C 1
ATOM 819 O O . TYR A 1 101 ? -29.246 0.917 42.260 1.00 83.19 101 TYR A O 1
ATOM 827 N N . ILE A 1 102 ? -30.370 0.265 44.098 1.00 85.12 102 ILE A N 1
ATOM 828 C CA . ILE A 1 102 ? -29.252 -0.495 44.679 1.00 85.12 102 ILE A CA 1
ATOM 829 C C . ILE A 1 102 ? -28.837 -1.625 43.737 1.00 85.12 102 ILE A C 1
ATOM 831 O O . ILE A 1 102 ? -27.665 -1.704 43.372 1.00 85.12 102 ILE A O 1
ATOM 835 N N . SER A 1 103 ? -29.790 -2.428 43.257 1.00 87.19 103 SER A N 1
ATOM 836 C CA . SER A 1 103 ? -29.514 -3.524 42.323 1.00 87.19 103 SER A CA 1
ATOM 837 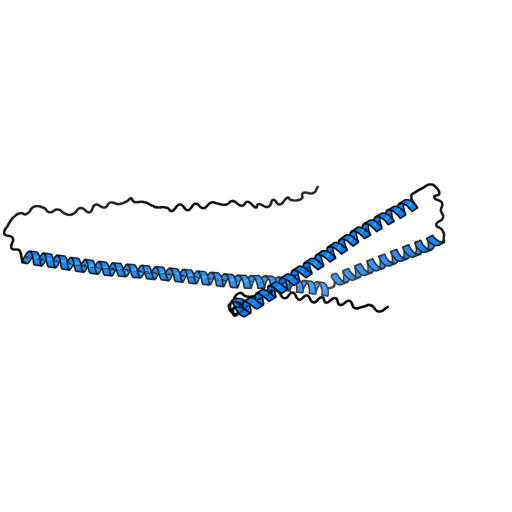C C . SER A 1 103 ? -28.853 -3.023 41.037 1.00 87.19 103 SER A C 1
ATOM 839 O O . SER A 1 103 ? -27.943 -3.657 40.502 1.00 87.19 103 SER A O 1
ATOM 841 N N . MET A 1 104 ? -29.278 -1.868 40.521 1.00 89.94 104 MET A N 1
ATOM 842 C CA . MET A 1 104 ? -28.675 -1.278 39.331 1.00 89.94 104 MET A CA 1
ATOM 843 C C . MET A 1 104 ? -27.266 -0.746 39.605 1.00 89.94 104 MET A C 1
ATOM 845 O O . MET A 1 104 ? -26.375 -0.971 38.790 1.00 89.94 104 MET A O 1
ATOM 849 N N . LYS A 1 105 ? -27.034 -0.109 40.755 1.00 92.25 105 LYS A N 1
ATOM 850 C CA . LYS A 1 105 ? -25.706 0.352 41.177 1.00 92.25 105 LYS A CA 1
ATOM 851 C C . LYS A 1 105 ? -24.734 -0.817 41.343 1.00 92.25 105 LYS A C 1
ATOM 853 O O . LYS A 1 105 ? -23.605 -0.738 40.870 1.00 92.25 105 LYS A O 1
ATOM 858 N N . GLU A 1 106 ? -25.180 -1.913 41.950 1.00 93.38 106 GLU A N 1
ATOM 859 C CA . GLU A 1 106 ? -24.400 -3.149 42.071 1.00 93.38 106 GLU A CA 1
ATOM 860 C C . GLU A 1 106 ? -24.102 -3.762 40.701 1.00 93.38 106 GLU A C 1
ATOM 862 O O . GLU A 1 106 ? -22.966 -4.151 40.434 1.00 93.38 106 GLU A O 1
ATOM 867 N N . LYS A 1 107 ? -25.083 -3.784 39.789 1.00 94.56 107 LYS A N 1
ATOM 868 C CA . LYS A 1 107 ? -24.872 -4.241 38.407 1.00 94.56 107 LYS A CA 1
ATOM 869 C C . LYS A 1 107 ? -23.858 -3.377 37.663 1.00 94.56 107 LYS A C 1
ATOM 871 O O . LYS A 1 107 ? -23.012 -3.934 36.967 1.00 94.56 107 LYS A O 1
ATOM 876 N N . VAL A 1 108 ? -23.921 -2.054 37.801 1.00 94.38 108 VAL A N 1
ATOM 877 C CA . VAL A 1 108 ? -22.941 -1.135 37.201 1.00 94.38 108 VAL A CA 1
ATOM 878 C C . VAL A 1 108 ? -21.553 -1.395 37.781 1.00 94.38 108 VAL A C 1
ATOM 880 O O . VAL A 1 108 ? -20.645 -1.697 37.019 1.00 94.38 108 VAL A O 1
ATOM 883 N N . ALA A 1 109 ? -21.415 -1.443 39.107 1.00 94.75 109 ALA A N 1
ATOM 884 C CA . ALA A 1 109 ? -20.137 -1.735 39.755 1.00 94.75 109 ALA A CA 1
ATOM 885 C C . ALA A 1 109 ? -19.567 -3.109 39.351 1.00 94.75 109 ALA A C 1
ATOM 887 O O . ALA A 1 109 ? -18.364 -3.249 39.136 1.00 94.75 109 ALA A O 1
ATOM 888 N N . SER A 1 110 ? -20.424 -4.127 39.203 1.00 95.62 110 SER A N 1
ATOM 889 C CA . SER A 1 110 ? -20.003 -5.453 38.737 1.00 95.62 110 SER A CA 1
ATOM 890 C C . SER A 1 110 ? -19.492 -5.421 37.295 1.00 95.62 110 SER A C 1
ATOM 892 O O . SER A 1 110 ? -18.486 -6.056 36.991 1.00 95.62 110 SER A O 1
ATOM 894 N N . ARG A 1 111 ? -20.137 -4.637 36.421 1.00 96.38 111 ARG A N 1
ATOM 895 C CA . ARG A 1 111 ? -19.707 -4.445 35.034 1.00 96.38 111 ARG A CA 1
ATOM 896 C C . ARG A 1 111 ? -18.403 -3.673 34.946 1.00 96.38 111 ARG A C 1
ATOM 898 O O . ARG A 1 111 ? -17.533 -4.102 34.202 1.00 96.38 111 ARG A O 1
ATOM 905 N N . ASP A 1 112 ? -18.252 -2.604 35.719 1.00 96.69 112 ASP A N 1
ATOM 906 C CA . ASP A 1 112 ? -17.012 -1.826 35.768 1.00 96.69 112 ASP A CA 1
ATOM 907 C C . ASP A 1 112 ? -15.839 -2.705 36.212 1.00 96.69 112 ASP A C 1
ATOM 909 O O . ASP A 1 112 ? -14.760 -2.656 35.624 1.00 96.69 112 ASP A O 1
ATOM 913 N N . LYS A 1 113 ? -16.072 -3.597 37.184 1.00 97.00 113 LYS A N 1
ATOM 914 C CA . LYS A 1 113 ? -15.080 -4.592 37.592 1.00 97.00 113 LYS A CA 1
ATOM 915 C C . LYS A 1 113 ? -14.723 -5.552 36.453 1.00 97.00 113 LYS A C 1
ATOM 917 O O . LYS A 1 113 ? -13.545 -5.771 36.196 1.00 97.00 113 LYS A O 1
ATOM 922 N N . THR A 1 114 ? -15.717 -6.096 35.747 1.00 96.50 114 THR A N 1
ATOM 923 C CA . THR A 1 114 ? -15.469 -6.977 34.593 1.00 96.50 114 THR A CA 1
ATOM 924 C C . THR A 1 114 ? -14.724 -6.257 33.468 1.00 96.50 114 THR A C 1
ATOM 926 O O . THR A 1 114 ? -13.853 -6.856 32.846 1.00 96.50 114 THR A O 1
ATOM 929 N N . ILE A 1 115 ? -15.034 -4.984 33.207 1.00 96.88 115 ILE A N 1
ATOM 930 C CA . ILE A 1 115 ? -14.322 -4.173 32.212 1.00 96.88 115 ILE A CA 1
ATOM 931 C C . ILE A 1 115 ? -12.855 -4.022 32.621 1.00 96.88 115 ILE A C 1
ATOM 933 O O . ILE A 1 115 ? -11.980 -4.305 31.808 1.00 96.88 115 ILE A O 1
ATOM 937 N N . ALA A 1 116 ? -12.579 -3.676 33.880 1.00 97.06 116 ALA A N 1
ATOM 938 C CA . ALA A 1 116 ? -11.210 -3.548 34.375 1.00 97.06 116 ALA A CA 1
ATOM 939 C C . ALA A 1 116 ? -10.415 -4.865 34.250 1.00 97.06 116 ALA A C 1
ATOM 941 O O . ALA A 1 116 ? -9.281 -4.865 33.772 1.00 97.06 116 ALA A O 1
ATOM 942 N N . GLU A 1 117 ? -11.023 -6.003 34.602 1.00 97.19 117 GLU A N 1
ATOM 943 C CA . GLU A 1 117 ? -10.413 -7.334 34.444 1.00 97.19 117 GLU A CA 1
ATOM 944 C C . GLU A 1 117 ? -10.137 -7.670 32.962 1.00 97.19 117 GLU A C 1
ATOM 946 O O . GLU A 1 117 ? -9.094 -8.234 32.609 1.00 97.19 117 GLU A O 1
ATOM 951 N N . GLN A 1 118 ? -11.053 -7.304 32.060 1.00 96.75 118 GLN A N 1
ATOM 952 C CA . GLN A 1 118 ? -10.878 -7.493 30.618 1.00 96.75 118 GLN A CA 1
ATOM 953 C C . GLN A 1 118 ? -9.775 -6.598 30.047 1.00 96.75 118 GLN A C 1
ATOM 955 O O . GLN A 1 118 ? -8.986 -7.063 29.225 1.00 96.75 118 GLN A O 1
ATOM 960 N N . GLU A 1 119 ? -9.680 -5.345 30.485 1.00 96.75 119 GLU A N 1
ATOM 961 C CA . GLU A 1 119 ? -8.612 -4.425 30.087 1.00 96.75 119 GLU A CA 1
ATOM 962 C C . GLU A 1 119 ? -7.235 -4.937 30.525 1.00 96.75 119 GLU A C 1
ATOM 964 O O . GLU A 1 119 ? -6.288 -4.927 29.732 1.00 96.75 119 GLU A O 1
ATOM 969 N N . GLU A 1 120 ? -7.126 -5.464 31.746 1.00 96.19 120 GLU A N 1
ATOM 970 C CA . GLU A 1 120 ? -5.909 -6.114 32.233 1.00 96.19 120 GLU A CA 1
ATOM 971 C C . GLU A 1 120 ? -5.555 -7.347 31.386 1.00 96.19 120 GLU A C 1
ATOM 973 O O . GLU A 1 120 ? -4.410 -7.510 30.952 1.00 96.19 120 GLU A O 1
ATOM 978 N N . THR A 1 121 ? -6.545 -8.178 31.054 1.00 95.25 121 THR A N 1
ATOM 979 C CA . THR A 1 121 ? -6.349 -9.359 30.196 1.00 95.25 121 THR A CA 1
ATOM 980 C C . THR A 1 121 ? -5.890 -8.968 28.785 1.00 95.25 121 THR A C 1
ATOM 982 O O . THR A 1 121 ? -4.979 -9.568 28.219 1.00 95.25 121 THR A O 1
ATOM 985 N N . ILE A 1 122 ? -6.467 -7.917 28.202 1.00 93.56 122 ILE A N 1
ATOM 986 C CA . ILE A 1 122 ? -6.045 -7.408 26.891 1.00 93.56 122 ILE A CA 1
ATOM 987 C C . ILE A 1 122 ? -4.610 -6.879 26.957 1.00 93.56 122 ILE A C 1
ATOM 989 O O . ILE A 1 122 ? -3.815 -7.144 26.054 1.00 93.56 122 ILE A O 1
ATOM 993 N N . ASN A 1 123 ? -4.257 -6.145 28.010 1.00 93.19 123 ASN A N 1
ATOM 994 C CA . ASN A 1 123 ? -2.914 -5.595 28.164 1.00 93.19 123 ASN A CA 1
ATOM 995 C C . ASN A 1 123 ? -1.864 -6.687 28.384 1.00 93.19 123 ASN A C 1
ATOM 997 O O . ASN A 1 123 ? -0.799 -6.633 27.771 1.00 93.19 123 ASN A O 1
ATOM 1001 N N . THR A 1 124 ? -2.164 -7.711 29.182 1.00 93.56 124 THR A N 1
ATOM 1002 C CA . THR A 1 124 ? -1.271 -8.868 29.356 1.00 93.56 124 THR A CA 1
ATOM 1003 C C . THR A 1 124 ? -1.069 -9.627 28.045 1.00 93.56 124 THR A C 1
ATOM 1005 O O . THR A 1 124 ? 0.069 -9.947 27.703 1.00 93.56 124 THR A O 1
ATOM 1008 N N . LEU A 1 125 ? -2.123 -9.823 27.246 1.00 89.75 125 LEU A N 1
ATOM 1009 C CA . LEU A 1 125 ? -2.014 -10.430 25.915 1.00 89.75 125 LEU A CA 1
ATOM 1010 C C . LEU A 1 125 ? -1.200 -9.567 24.940 1.00 89.75 125 LEU A C 1
ATOM 1012 O O . LEU A 1 125 ? -0.339 -10.093 24.234 1.00 89.75 125 LEU A O 1
ATOM 1016 N N . LYS A 1 126 ? -1.400 -8.243 24.923 1.00 86.94 126 LYS A N 1
ATOM 1017 C CA . LYS A 1 126 ? -0.602 -7.310 24.102 1.00 86.94 126 LYS A CA 1
ATOM 1018 C C . LYS A 1 126 ? 0.877 -7.309 24.489 1.00 86.94 126 LYS A C 1
ATOM 1020 O O . LYS A 1 126 ? 1.740 -7.213 23.620 1.00 86.94 126 LYS A O 1
ATOM 1025 N N . CYS A 1 127 ? 1.161 -7.417 25.783 1.00 87.44 127 CYS A N 1
ATOM 1026 C CA . CYS A 1 127 ? 2.514 -7.451 26.332 1.00 87.44 127 CYS A CA 1
ATOM 1027 C C . CYS A 1 127 ? 3.127 -8.857 26.364 1.00 87.44 127 CYS A C 1
ATOM 1029 O O . CYS A 1 127 ? 4.283 -8.986 26.781 1.00 87.44 127 CYS A O 1
ATOM 1031 N N . SER A 1 128 ? 2.393 -9.884 25.924 1.00 93.00 128 SER A N 1
ATOM 1032 C CA . SER A 1 128 ? 2.906 -11.248 25.825 1.00 93.00 128 SER A CA 1
ATOM 1033 C C . SER A 1 128 ? 4.085 -11.315 24.855 1.00 93.00 128 SER A C 1
ATOM 1035 O O . SER A 1 128 ? 4.156 -10.581 23.862 1.00 93.00 128 SER A O 1
ATOM 1037 N N . GLU A 1 129 ? 5.036 -12.198 25.148 1.00 92.38 129 GLU A N 1
ATOM 1038 C CA . GLU A 1 129 ? 6.205 -12.391 24.289 1.00 92.38 129 GLU A CA 1
ATOM 1039 C C . GLU A 1 129 ? 5.810 -12.877 22.890 1.00 92.38 129 GLU A C 1
ATOM 1041 O O . GLU A 1 129 ? 6.373 -12.401 21.905 1.00 92.38 129 GLU A O 1
ATOM 1046 N N . ASP A 1 130 ? 4.773 -13.712 22.781 1.00 89.12 130 ASP A N 1
ATOM 1047 C CA . ASP A 1 130 ? 4.258 -14.201 21.499 1.00 89.12 130 ASP A CA 1
ATOM 1048 C C . ASP A 1 130 ? 3.732 -13.062 20.618 1.00 89.12 130 ASP A C 1
ATOM 1050 O O . ASP A 1 130 ? 4.042 -13.002 19.426 1.00 89.12 130 ASP A O 1
ATOM 1054 N N . MET A 1 131 ? 2.994 -12.105 21.194 1.00 90.50 131 MET A N 1
ATOM 1055 C CA . MET A 1 131 ? 2.478 -10.958 20.441 1.00 90.50 131 MET A CA 1
ATOM 1056 C C . MET A 1 131 ? 3.606 -10.021 19.988 1.00 90.50 131 MET A C 1
ATOM 1058 O O . MET A 1 131 ? 3.614 -9.549 18.847 1.00 90.50 131 MET A O 1
ATOM 1062 N N . LYS A 1 132 ? 4.609 -9.787 20.845 1.00 91.38 132 LYS A N 1
ATOM 1063 C CA . LYS A 1 132 ? 5.805 -9.010 20.475 1.00 91.38 132 LYS A CA 1
ATOM 1064 C C . LYS A 1 132 ? 6.610 -9.704 19.377 1.00 91.38 132 LYS A C 1
ATOM 1066 O O . LYS A 1 132 ? 7.111 -9.036 18.469 1.00 91.38 132 LYS A O 1
ATOM 1071 N N . LEU A 1 133 ? 6.752 -11.026 19.457 1.00 92.81 133 LEU A N 1
ATOM 1072 C CA . LEU A 1 133 ? 7.459 -11.831 18.468 1.00 92.81 133 LEU A CA 1
ATOM 1073 C C . LEU A 1 133 ? 6.729 -11.800 17.121 1.00 92.81 133 LEU A C 1
ATOM 1075 O O . LEU A 1 133 ? 7.349 -11.518 16.095 1.00 92.81 133 LEU A O 1
ATOM 1079 N N . LEU A 1 134 ? 5.407 -11.986 17.127 1.00 91.62 134 LEU A N 1
ATOM 1080 C CA . LEU A 1 134 ? 4.567 -11.870 15.938 1.00 91.62 134 LEU A CA 1
ATOM 1081 C C . LEU A 1 134 ? 4.712 -10.491 15.284 1.00 91.62 134 LEU A C 1
ATOM 1083 O O . LEU A 1 134 ? 4.937 -10.406 14.076 1.00 91.62 134 LEU A O 1
ATOM 1087 N N . TYR A 1 135 ? 4.662 -9.416 16.073 1.00 91.31 135 TYR A N 1
ATOM 1088 C CA . TYR A 1 135 ? 4.834 -8.056 15.561 1.00 91.31 135 TYR A CA 1
ATOM 1089 C C . TYR A 1 135 ? 6.206 -7.850 14.901 1.00 91.31 135 TYR A C 1
ATOM 1091 O O . TYR A 1 135 ? 6.291 -7.288 13.807 1.00 91.31 135 TYR A O 1
ATOM 1099 N N . LYS A 1 136 ? 7.287 -8.358 15.512 1.00 91.94 136 LYS A N 1
ATOM 1100 C CA . LYS A 1 136 ? 8.633 -8.324 14.913 1.00 91.94 136 LYS A CA 1
ATOM 1101 C C . LYS A 1 136 ? 8.686 -9.076 13.582 1.00 91.94 136 LYS A C 1
ATOM 1103 O O . LYS A 1 136 ? 9.278 -8.566 12.632 1.00 91.94 136 LYS A O 1
ATOM 1108 N N . HIS A 1 137 ? 8.060 -10.249 13.489 1.00 92.75 137 HIS A N 1
ATOM 1109 C CA . HIS A 1 137 ? 8.021 -11.024 12.247 1.00 92.75 137 HIS A CA 1
ATOM 1110 C C . HIS A 1 137 ? 7.225 -10.329 11.142 1.00 92.75 137 HIS A C 1
ATOM 1112 O O . HIS A 1 137 ? 7.693 -10.276 10.005 1.00 92.75 137 HIS A O 1
ATOM 1118 N N . ILE A 1 138 ? 6.056 -9.770 11.466 1.00 93.12 138 ILE A N 1
ATOM 1119 C CA . ILE A 1 138 ? 5.234 -9.028 10.502 1.00 93.12 138 ILE A CA 1
ATOM 1120 C C . ILE A 1 138 ? 6.011 -7.820 9.981 1.00 93.12 138 ILE A C 1
ATOM 1122 O O . ILE A 1 138 ? 6.177 -7.685 8.770 1.00 93.12 138 ILE A O 1
ATOM 1126 N N . LYS A 1 139 ? 6.576 -7.009 10.882 1.00 93.38 139 LYS A N 1
ATOM 1127 C CA . LYS A 1 139 ? 7.364 -5.833 10.505 1.00 93.38 139 LYS A CA 1
ATOM 1128 C C . LYS A 1 139 ? 8.579 -6.205 9.651 1.00 93.38 139 LYS A C 1
ATOM 1130 O O . LYS A 1 139 ? 8.802 -5.615 8.601 1.00 93.38 139 LYS A O 1
ATOM 1135 N N . SER A 1 140 ? 9.321 -7.240 10.047 1.00 92.62 140 SER A N 1
ATOM 1136 C CA . SER A 1 140 ? 10.462 -7.735 9.269 1.00 92.62 140 SER A CA 1
ATOM 1137 C C . SER A 1 140 ? 10.057 -8.193 7.865 1.00 92.62 140 SER A C 1
ATOM 1139 O O . SER A 1 140 ? 10.788 -7.940 6.907 1.00 92.62 140 SER A O 1
ATOM 1141 N N . ARG A 1 141 ? 8.899 -8.847 7.724 1.00 93.81 141 ARG A N 1
ATOM 1142 C CA . ARG A 1 141 ? 8.372 -9.281 6.428 1.00 93.81 141 ARG A CA 1
ATOM 1143 C C . ARG A 1 141 ? 7.929 -8.098 5.565 1.00 93.81 141 ARG A C 1
ATOM 1145 O O . ARG A 1 141 ? 8.184 -8.116 4.362 1.00 93.81 141 ARG A O 1
ATOM 1152 N N . GLU A 1 142 ? 7.287 -7.087 6.144 1.00 93.12 142 GLU A N 1
ATOM 1153 C CA . GLU A 1 142 ? 6.924 -5.855 5.431 1.00 93.12 142 GLU A CA 1
ATOM 1154 C C . GLU A 1 142 ? 8.163 -5.121 4.912 1.00 93.12 142 GLU A C 1
ATOM 1156 O O . GLU A 1 142 ? 8.214 -4.759 3.735 1.00 93.12 142 GLU A O 1
ATOM 1161 N N . ASP A 1 143 ? 9.191 -4.975 5.750 1.00 93.56 143 ASP A N 1
ATOM 1162 C CA . ASP A 1 143 ? 10.454 -4.335 5.371 1.00 93.56 143 ASP A CA 1
ATOM 1163 C C . ASP A 1 143 ? 11.169 -5.110 4.248 1.00 93.56 143 ASP A C 1
ATOM 1165 O O . ASP A 1 143 ? 11.674 -4.516 3.292 1.00 93.56 143 ASP A O 1
ATOM 1169 N N . LEU A 1 144 ? 11.164 -6.447 4.314 1.00 92.69 144 LEU A N 1
ATOM 1170 C CA . LEU A 1 144 ? 11.674 -7.309 3.241 1.00 92.69 144 LEU A CA 1
ATOM 1171 C C . LEU A 1 144 ? 10.883 -7.141 1.939 1.00 92.69 144 LEU A C 1
ATOM 1173 O O . LEU A 1 144 ? 11.482 -7.072 0.867 1.00 92.69 144 LEU A O 1
ATOM 1177 N N . SER A 1 145 ? 9.555 -7.043 2.020 1.00 93.56 145 SER A N 1
ATOM 1178 C CA . SER A 1 145 ? 8.699 -6.844 0.848 1.00 93.56 145 SER A CA 1
ATOM 1179 C C . SER A 1 145 ? 8.973 -5.505 0.162 1.00 93.56 145 SER A C 1
ATOM 1181 O O . SER A 1 145 ? 9.038 -5.459 -1.066 1.00 93.56 145 SER A O 1
ATOM 1183 N N . LYS A 1 146 ? 9.169 -4.428 0.934 1.00 95.25 146 LYS A N 1
ATOM 1184 C CA . LYS A 1 146 ? 9.528 -3.105 0.397 1.00 95.25 146 LYS A CA 1
ATOM 1185 C C . LYS A 1 146 ? 10.880 -3.143 -0.310 1.00 95.25 146 LYS A C 1
ATOM 1187 O O . LYS A 1 146 ? 10.972 -2.753 -1.470 1.00 95.25 146 LYS A O 1
ATOM 1192 N N . LYS A 1 147 ? 11.903 -3.719 0.335 1.00 94.62 147 LYS A N 1
ATOM 1193 C CA . LYS A 1 147 ? 13.225 -3.897 -0.289 1.00 94.62 147 LYS A CA 1
ATOM 1194 C C . LYS A 1 147 ? 13.152 -4.713 -1.576 1.00 94.62 147 LYS A C 1
ATOM 1196 O O . LYS A 1 147 ? 13.803 -4.369 -2.554 1.00 94.62 147 LYS A O 1
ATOM 1201 N N . HIS A 1 148 ? 12.361 -5.783 -1.603 1.00 94.50 148 HIS A N 1
ATOM 1202 C CA . HIS A 1 148 ? 12.195 -6.590 -2.810 1.00 94.50 148 HIS A CA 1
ATOM 1203 C C . HIS A 1 148 ? 11.583 -5.784 -3.967 1.00 94.50 148 HIS A C 1
ATOM 1205 O O . HIS A 1 148 ? 12.101 -5.842 -5.080 1.00 94.50 148 HIS A O 1
ATOM 1211 N N . GLN A 1 149 ? 10.553 -4.973 -3.704 1.00 94.88 149 GLN A N 1
ATOM 1212 C CA . GLN A 1 149 ? 9.970 -4.081 -4.715 1.00 94.88 149 GLN A CA 1
ATOM 1213 C C . GLN A 1 149 ? 10.977 -3.045 -5.234 1.00 94.88 149 GLN A C 1
ATOM 1215 O O . GLN A 1 149 ? 11.040 -2.801 -6.439 1.00 94.88 149 GLN A O 1
ATOM 1220 N N . GLU A 1 150 ? 11.803 -2.474 -4.356 1.00 95.75 150 GLU A N 1
ATOM 1221 C CA . GLU A 1 150 ? 12.884 -1.567 -4.760 1.00 95.75 150 GLU A CA 1
ATOM 1222 C C . GLU A 1 150 ? 13.923 -2.266 -5.647 1.00 95.75 150 GLU A C 1
ATOM 1224 O O . GLU A 1 150 ? 14.390 -1.686 -6.630 1.00 95.75 150 GLU A O 1
ATOM 1229 N N . TYR A 1 151 ? 14.284 -3.517 -5.342 1.00 95.62 151 TYR A N 1
ATOM 1230 C CA . TYR A 1 151 ? 15.196 -4.296 -6.182 1.00 95.62 151 TYR A CA 1
ATOM 1231 C C . TYR A 1 151 ? 14.609 -4.577 -7.567 1.00 95.62 151 TYR A C 1
ATOM 1233 O O . TYR A 1 151 ? 15.303 -4.358 -8.558 1.00 95.62 151 TYR A O 1
ATOM 1241 N N . GLU A 1 152 ? 13.345 -4.990 -7.652 1.00 95.75 152 GLU A N 1
ATOM 1242 C CA . GLU A 1 152 ? 12.643 -5.197 -8.928 1.00 95.75 15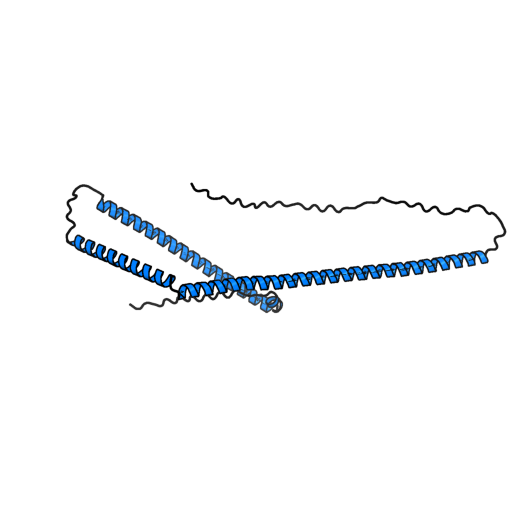2 GLU A CA 1
ATOM 1243 C C . GLU A 1 152 ? 12.630 -3.915 -9.774 1.00 95.75 152 GLU A C 1
ATOM 1245 O O . GLU A 1 152 ? 13.013 -3.923 -10.949 1.00 95.75 152 GLU A O 1
ATOM 1250 N N . TYR A 1 153 ? 12.292 -2.777 -9.160 1.00 96.75 153 TYR A N 1
ATOM 1251 C CA . TYR A 1 153 ? 12.307 -1.483 -9.840 1.00 96.75 153 TYR A CA 1
ATOM 1252 C C . TYR A 1 153 ? 13.711 -1.098 -10.331 1.00 96.75 153 TYR A C 1
ATOM 1254 O O . TYR A 1 153 ? 13.884 -0.631 -11.460 1.00 96.75 153 TYR A O 1
ATOM 1262 N N . ASN A 1 154 ? 14.739 -1.337 -9.517 1.00 96.88 154 ASN A N 1
ATOM 1263 C CA . ASN A 1 154 ? 16.124 -1.070 -9.897 1.00 96.88 154 ASN A CA 1
ATOM 1264 C C . ASN A 1 154 ? 16.606 -1.973 -11.040 1.00 96.88 154 ASN A C 1
ATOM 1266 O O . ASN A 1 154 ? 17.326 -1.499 -11.922 1.00 96.88 154 ASN A O 1
ATOM 1270 N N . ILE A 1 155 ? 16.202 -3.247 -11.067 1.00 96.75 155 ILE A N 1
ATOM 1271 C CA . ILE A 1 155 ? 16.508 -4.171 -12.169 1.00 96.75 155 ILE A CA 1
ATOM 1272 C C . ILE A 1 155 ? 15.873 -3.665 -13.465 1.00 96.75 155 ILE A C 1
ATOM 1274 O O . ILE A 1 155 ? 16.566 -3.551 -14.480 1.00 96.75 155 ILE A O 1
ATOM 1278 N N . TYR A 1 156 ? 14.593 -3.290 -13.420 1.00 96.50 156 TYR A N 1
ATOM 1279 C CA . TYR A 1 156 ? 13.899 -2.699 -14.562 1.00 96.50 156 TYR A CA 1
ATOM 1280 C C . TYR A 1 156 ? 14.615 -1.439 -15.068 1.00 96.50 156 TYR A C 1
ATOM 1282 O O . TYR A 1 156 ? 14.956 -1.341 -16.249 1.00 96.50 156 TYR A O 1
ATOM 1290 N N . ARG A 1 157 ? 14.938 -0.504 -14.166 1.00 97.44 157 ARG A N 1
ATOM 1291 C CA . ARG A 1 157 ? 15.641 0.740 -14.510 1.00 97.44 157 ARG A CA 1
ATOM 1292 C C . ARG A 1 157 ? 17.017 0.476 -15.122 1.00 97.44 157 ARG A C 1
ATOM 1294 O O . ARG A 1 157 ? 17.391 1.136 -16.091 1.00 97.44 157 ARG A O 1
ATOM 1301 N N . LYS A 1 158 ? 17.767 -0.493 -14.591 1.00 96.81 158 LYS A N 1
ATOM 1302 C CA . LYS A 1 158 ? 19.069 -0.898 -15.138 1.00 96.81 158 LYS A CA 1
ATOM 1303 C C . LYS A 1 158 ? 18.927 -1.471 -16.548 1.00 96.81 158 LYS A C 1
ATOM 1305 O O . LYS A 1 158 ? 19.726 -1.125 -17.413 1.00 96.81 158 LYS A O 1
ATOM 1310 N N . SER A 1 159 ? 17.915 -2.304 -16.784 1.00 96.25 159 SER A N 1
ATOM 1311 C CA . SER A 1 159 ? 17.616 -2.856 -18.110 1.00 96.25 159 SER A CA 1
ATOM 1312 C C . SER A 1 159 ? 17.272 -1.754 -19.116 1.00 96.25 159 SER A C 1
ATOM 1314 O O . SER A 1 159 ? 17.842 -1.708 -20.205 1.00 96.25 159 SER A O 1
ATOM 1316 N N . LEU A 1 160 ? 16.428 -0.796 -18.718 1.00 96.94 160 LEU A N 1
ATOM 1317 C CA . LEU A 1 160 ? 16.064 0.355 -19.545 1.00 96.94 160 LEU A CA 1
ATOM 1318 C C . LEU A 1 160 ? 17.286 1.208 -19.909 1.00 96.94 160 LEU A C 1
ATOM 1320 O O . LEU A 1 160 ? 17.504 1.519 -21.079 1.00 96.94 160 LEU A O 1
ATOM 1324 N N . LEU A 1 161 ? 18.119 1.546 -18.921 1.00 97.50 161 LEU A N 1
ATOM 1325 C CA . LEU A 1 161 ? 19.361 2.290 -19.146 1.00 97.50 161 LEU A CA 1
ATOM 1326 C C . LEU A 1 161 ? 20.315 1.532 -20.074 1.00 97.50 161 LEU A C 1
ATOM 1328 O O . LEU A 1 161 ? 20.929 2.136 -20.951 1.00 97.50 161 LEU A O 1
ATOM 1332 N N . HIS A 1 162 ? 20.420 0.212 -19.914 1.00 97.31 162 HIS A N 1
ATOM 1333 C CA . HIS A 1 162 ? 21.243 -0.622 -20.781 1.00 97.31 162 HIS A CA 1
ATOM 1334 C C . HIS A 1 162 ? 20.726 -0.638 -22.228 1.00 97.31 162 HIS A C 1
ATOM 1336 O O . HIS A 1 162 ? 21.519 -0.513 -23.160 1.00 97.31 162 HIS A O 1
ATOM 1342 N N . ASN A 1 163 ? 19.408 -0.721 -22.430 1.00 96.75 163 ASN A N 1
ATOM 1343 C CA . ASN A 1 163 ? 18.797 -0.628 -23.756 1.00 96.75 163 ASN A CA 1
ATOM 1344 C C . ASN A 1 163 ? 19.069 0.743 -24.401 1.00 96.75 163 ASN A C 1
ATOM 1346 O O . ASN A 1 163 ? 19.586 0.809 -25.515 1.00 96.75 163 ASN A O 1
ATOM 1350 N N . ASN A 1 164 ? 18.847 1.832 -23.663 1.00 97.06 164 ASN A N 1
ATOM 1351 C CA . ASN A 1 164 ? 19.116 3.187 -24.149 1.00 97.06 164 ASN A CA 1
ATOM 1352 C C . ASN A 1 164 ? 20.588 3.378 -24.540 1.00 97.06 164 ASN A C 1
ATOM 1354 O O . ASN A 1 164 ? 20.883 3.969 -25.578 1.00 97.06 164 ASN A O 1
ATOM 1358 N N . LEU A 1 165 ? 21.518 2.833 -23.750 1.00 97.50 165 LEU A N 1
ATOM 1359 C CA . LEU A 1 165 ? 22.942 2.858 -24.076 1.00 97.50 165 LEU A CA 1
ATOM 1360 C C . LEU A 1 165 ? 23.242 2.076 -25.363 1.00 97.50 165 LEU A C 1
ATOM 1362 O O . LEU A 1 165 ? 24.002 2.543 -26.211 1.00 97.50 165 LEU A O 1
ATOM 1366 N N . ASN A 1 166 ? 22.636 0.900 -25.537 1.00 97.25 166 ASN A N 1
ATOM 1367 C CA . ASN A 1 166 ? 22.799 0.099 -26.751 1.00 97.25 166 ASN A CA 1
ATOM 1368 C C . ASN A 1 166 ? 22.247 0.820 -27.986 1.00 97.25 166 ASN A C 1
ATOM 1370 O O . ASN A 1 166 ? 22.895 0.806 -29.036 1.00 97.25 166 ASN A O 1
ATOM 1374 N N . LEU A 1 167 ? 21.103 1.494 -27.853 1.00 96.88 167 LEU A N 1
ATOM 1375 C CA . LEU A 1 167 ? 20.512 2.303 -28.913 1.00 96.88 167 LEU A CA 1
ATOM 1376 C C . LEU A 1 167 ? 21.421 3.479 -29.290 1.00 96.88 167 LEU A C 1
ATOM 1378 O O . LEU A 1 167 ? 21.737 3.647 -30.468 1.00 96.88 167 LEU A O 1
ATOM 1382 N N . ALA A 1 168 ? 21.921 4.228 -28.303 1.00 96.56 168 ALA A N 1
ATOM 1383 C CA . ALA A 1 168 ? 22.862 5.326 -28.525 1.00 96.56 168 ALA A CA 1
ATOM 1384 C C . ALA A 1 168 ? 24.151 4.844 -29.216 1.00 96.56 168 ALA A C 1
ATOM 1386 O O . ALA A 1 168 ? 24.598 5.438 -30.196 1.00 96.56 168 ALA A O 1
ATOM 1387 N N . ASN A 1 169 ? 24.710 3.712 -28.778 1.00 96.75 169 ASN A N 1
ATOM 1388 C CA . ASN A 1 169 ? 25.884 3.101 -29.406 1.00 96.75 169 ASN A CA 1
ATOM 1389 C C . ASN A 1 169 ? 25.609 2.596 -30.831 1.00 96.75 169 ASN A C 1
ATOM 1391 O O . ASN A 1 169 ? 26.518 2.562 -31.664 1.00 96.75 169 ASN A O 1
ATOM 1395 N N . SER A 1 170 ? 24.387 2.151 -31.123 1.00 96.06 170 SER A N 1
ATOM 1396 C CA . SER A 1 170 ? 23.978 1.774 -32.478 1.00 96.06 170 SER A CA 1
ATOM 1397 C C . SER A 1 170 ? 23.887 3.004 -33.385 1.00 96.06 170 SER A C 1
ATOM 1399 O O . SER A 1 170 ? 24.486 3.013 -34.461 1.00 96.06 170 SER A O 1
ATOM 1401 N N . ALA A 1 171 ? 23.234 4.071 -32.913 1.00 96.00 171 ALA A N 1
ATOM 1402 C CA . ALA A 1 171 ? 23.126 5.339 -33.629 1.00 96.00 171 ALA A CA 1
ATOM 1403 C C . ALA A 1 171 ? 24.508 5.951 -33.912 1.00 96.00 171 ALA A C 1
ATOM 1405 O O . ALA A 1 171 ? 24.806 6.311 -35.050 1.00 96.00 171 ALA A O 1
ATOM 1406 N N . LEU A 1 172 ? 25.401 5.968 -32.917 1.00 95.50 172 LEU A N 1
ATOM 1407 C CA . LEU A 1 172 ? 26.774 6.444 -33.090 1.00 95.50 172 LEU A CA 1
ATOM 1408 C C . LEU A 1 172 ? 27.528 5.636 -34.155 1.00 95.50 172 LEU A C 1
ATOM 1410 O O . LEU A 1 172 ? 28.187 6.209 -35.021 1.00 95.50 172 LEU A O 1
ATOM 1414 N N . ARG A 1 173 ? 27.408 4.302 -34.133 1.00 94.44 173 ARG A N 1
ATOM 1415 C CA . ARG A 1 173 ? 28.028 3.440 -35.151 1.00 94.44 173 ARG A CA 1
ATOM 1416 C C . ARG A 1 173 ? 27.473 3.697 -36.551 1.00 94.44 173 ARG A C 1
ATOM 1418 O O . ARG A 1 173 ? 28.245 3.630 -37.506 1.00 94.44 173 ARG A O 1
ATOM 1425 N N . ALA A 1 174 ? 26.180 3.986 -36.684 1.00 94.06 174 ALA A N 1
ATOM 1426 C CA . ALA A 1 174 ? 25.578 4.349 -37.965 1.00 94.06 174 ALA A CA 1
ATOM 1427 C C . ALA A 1 174 ? 26.175 5.658 -38.507 1.00 94.06 174 ALA A C 1
ATOM 1429 O O . ALA A 1 174 ? 26.688 5.666 -39.625 1.00 94.06 174 ALA A O 1
ATOM 1430 N N . ILE A 1 175 ? 26.241 6.703 -37.675 1.00 93.06 175 ILE A N 1
ATOM 1431 C CA . ILE A 1 175 ? 26.842 8.000 -38.032 1.00 93.06 175 ILE A CA 1
ATOM 1432 C C . ILE A 1 175 ? 28.319 7.839 -38.419 1.00 93.06 175 ILE A C 1
ATOM 1434 O O . ILE A 1 175 ? 28.784 8.405 -39.407 1.00 93.06 175 ILE A O 1
ATOM 1438 N N . MET A 1 176 ? 29.084 7.037 -37.673 1.00 89.75 176 MET A N 1
ATOM 1439 C CA . MET A 1 176 ? 30.491 6.782 -38.000 1.00 89.75 176 MET A CA 1
ATOM 1440 C C . MET A 1 176 ? 30.665 6.067 -39.346 1.00 89.75 176 MET A C 1
ATOM 1442 O O . MET A 1 176 ? 31.606 6.375 -40.080 1.00 89.75 176 MET A O 1
ATOM 1446 N N . LYS A 1 177 ? 29.781 5.115 -39.679 1.00 90.94 177 LYS A N 1
ATOM 1447 C CA . LYS A 1 177 ? 29.798 4.432 -40.982 1.00 90.94 177 LYS A CA 1
ATOM 1448 C C . LYS A 1 177 ? 29.465 5.390 -42.120 1.00 90.94 177 LYS A C 1
ATOM 1450 O O . LYS A 1 177 ? 30.181 5.384 -43.114 1.00 90.94 177 LYS A O 1
ATOM 1455 N N . GLU A 1 178 ? 28.439 6.219 -41.953 1.00 88.69 178 GLU A N 1
ATOM 1456 C CA . GLU A 1 178 ? 28.058 7.246 -42.927 1.00 88.69 178 GLU A CA 1
ATOM 1457 C C . GLU A 1 178 ? 29.212 8.223 -43.174 1.00 88.69 178 GLU A C 1
ATOM 1459 O O . GLU A 1 178 ? 29.644 8.407 -44.309 1.00 88.69 178 GLU A O 1
ATOM 1464 N N . LYS A 1 179 ? 29.824 8.748 -42.104 1.00 89.69 179 LYS A N 1
ATOM 1465 C CA . LYS A 1 179 ? 30.991 9.633 -42.210 1.00 89.69 179 LYS A CA 1
ATOM 1466 C C . LYS A 1 179 ? 32.156 8.981 -42.962 1.00 89.69 179 LYS A C 1
ATOM 1468 O O . LYS A 1 179 ? 32.827 9.647 -43.748 1.00 89.69 179 LYS A O 1
ATOM 1473 N N . LYS A 1 180 ? 32.414 7.689 -42.727 1.00 84.94 180 LYS A N 1
ATOM 1474 C CA . LYS A 1 180 ? 33.448 6.942 -43.458 1.00 84.94 180 LYS A CA 1
ATOM 1475 C C . LYS A 1 180 ? 33.088 6.774 -44.940 1.00 84.94 180 LYS A C 1
ATOM 1477 O O . LYS A 1 180 ? 33.978 6.889 -45.774 1.00 84.94 180 LYS A O 1
ATOM 1482 N N . GLY A 1 181 ? 31.816 6.531 -45.259 1.00 83.69 181 GLY A N 1
ATOM 1483 C CA . GLY A 1 181 ? 31.318 6.480 -46.637 1.00 83.69 181 GLY A CA 1
ATOM 1484 C C . GLY A 1 181 ? 31.532 7.802 -47.374 1.00 83.69 181 GLY A C 1
ATOM 1485 O O . GLY A 1 181 ? 32.112 7.806 -48.454 1.00 83.69 181 GLY A O 1
ATOM 1486 N N . ASN A 1 182 ? 31.191 8.923 -46.735 1.00 85.88 182 ASN A N 1
ATOM 1487 C CA . ASN A 1 182 ? 31.377 10.258 -47.310 1.00 85.88 182 ASN A CA 1
ATOM 1488 C C . ASN A 1 182 ? 32.858 10.566 -47.590 1.00 85.88 182 ASN A C 1
ATOM 1490 O O . ASN A 1 182 ? 33.186 11.151 -48.617 1.00 85.88 182 ASN A O 1
ATOM 1494 N N . LEU A 1 183 ? 33.770 10.151 -46.701 1.00 86.31 183 LEU A N 1
ATOM 1495 C CA . LEU A 1 183 ? 35.213 10.295 -46.929 1.00 86.31 183 LEU A CA 1
ATOM 1496 C C . LEU A 1 183 ? 35.704 9.477 -48.131 1.00 86.31 183 LEU A C 1
ATOM 1498 O O . LEU A 1 183 ? 36.552 9.959 -48.876 1.00 86.31 183 LEU A O 1
ATOM 1502 N N . GLN A 1 184 ? 35.173 8.267 -48.329 1.00 87.38 184 GLN A N 1
ATOM 1503 C CA . GLN A 1 184 ? 35.509 7.451 -49.496 1.00 87.38 184 GLN A CA 1
ATOM 1504 C C . GLN A 1 184 ? 34.989 8.090 -50.789 1.00 87.38 184 GLN A C 1
ATOM 1506 O O . GLN A 1 184 ? 35.731 8.184 -51.758 1.00 87.38 184 GLN A O 1
ATOM 1511 N N . GLU A 1 185 ? 33.754 8.596 -50.786 1.00 87.62 185 GLU A N 1
ATOM 1512 C CA . GLU A 1 185 ? 33.174 9.272 -51.952 1.00 87.62 185 GLU A CA 1
ATOM 1513 C C . GLU A 1 185 ? 33.972 10.525 -52.350 1.00 87.62 185 GLU A C 1
ATOM 1515 O O . GLU A 1 185 ? 34.166 10.788 -53.536 1.00 87.62 185 GLU A O 1
ATOM 1520 N N . ILE A 1 186 ? 34.464 11.293 -51.371 1.00 88.25 186 ILE A N 1
ATOM 1521 C CA . ILE A 1 186 ? 35.350 12.438 -51.62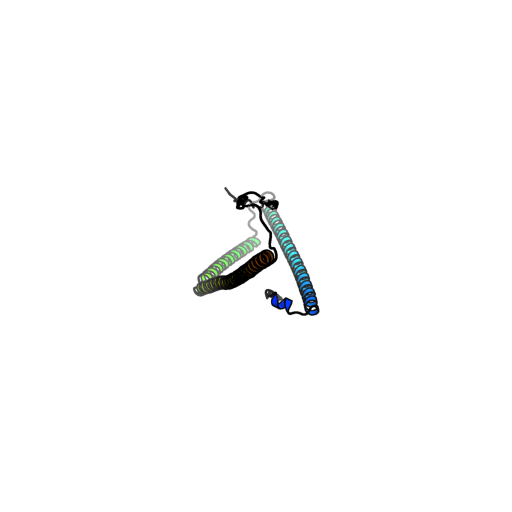7 1.00 88.25 186 ILE A CA 1
ATOM 1522 C C . ILE A 1 186 ? 36.655 11.969 -52.280 1.00 88.25 186 ILE A C 1
ATOM 1524 O O . ILE A 1 186 ? 37.049 12.529 -53.298 1.00 88.25 186 ILE A O 1
ATOM 1528 N N . ALA A 1 187 ? 37.287 10.917 -51.751 1.00 91.38 187 ALA A N 1
ATOM 1529 C CA . ALA A 1 187 ? 38.524 10.380 -52.317 1.00 91.38 187 ALA A CA 1
ATOM 1530 C C . ALA A 1 187 ? 38.343 9.888 -53.767 1.00 91.38 187 ALA A C 1
ATOM 1532 O O . ALA A 1 187 ? 39.196 10.147 -54.616 1.00 91.38 187 ALA A O 1
ATOM 1533 N N . ASP A 1 188 ? 37.218 9.234 -54.069 1.00 92.06 188 ASP A N 1
ATOM 1534 C CA . ASP A 1 188 ? 36.899 8.768 -55.422 1.00 92.06 188 ASP A CA 1
ATOM 1535 C C . ASP A 1 188 ? 36.674 9.953 -56.386 1.00 92.06 188 ASP A C 1
ATOM 1537 O O . ASP A 1 188 ? 37.126 9.928 -57.536 1.00 92.06 188 ASP A O 1
ATOM 1541 N N . LYS A 1 189 ? 36.022 11.029 -55.918 1.00 92.25 189 LYS A N 1
ATOM 1542 C CA . LYS A 1 189 ? 35.855 12.273 -56.690 1.00 92.25 189 LYS A CA 1
ATOM 1543 C C . LYS A 1 189 ? 37.187 12.975 -56.936 1.00 92.25 189 LYS A C 1
ATOM 1545 O O . LYS A 1 189 ? 37.431 13.395 -58.064 1.00 92.25 189 LYS A O 1
ATOM 1550 N N . ASP A 1 190 ? 38.056 13.060 -55.933 1.00 93.88 190 ASP A N 1
ATOM 1551 C CA . ASP A 1 190 ? 39.388 13.660 -56.067 1.00 93.88 190 ASP A CA 1
ATOM 1552 C C . ASP A 1 190 ? 40.263 12.878 -57.058 1.00 93.88 190 ASP A C 1
ATOM 1554 O O . ASP A 1 190 ? 40.947 13.476 -57.894 1.00 93.88 190 ASP A O 1
ATOM 1558 N N . ALA A 1 191 ? 40.197 11.541 -57.034 1.00 93.75 191 ALA A N 1
ATOM 1559 C CA . ALA A 1 191 ? 40.875 10.694 -58.013 1.00 93.75 191 ALA A CA 1
ATOM 1560 C C . ALA A 1 191 ? 40.380 10.980 -59.439 1.00 93.75 191 ALA A C 1
ATOM 1562 O O . ALA A 1 191 ? 41.189 11.195 -60.344 1.00 93.75 191 ALA A O 1
ATOM 1563 N N . LYS A 1 192 ? 39.058 11.079 -59.625 1.00 95.81 192 LYS A N 1
ATOM 1564 C CA . LYS A 1 192 ? 38.460 11.398 -60.926 1.00 95.81 192 LYS A CA 1
ATOM 1565 C C . LYS A 1 192 ? 38.804 12.806 -61.411 1.00 95.81 192 LYS A C 1
ATOM 1567 O O . LYS A 1 192 ? 39.078 12.998 -62.591 1.00 95.81 192 LYS A O 1
ATOM 1572 N N . ILE A 1 193 ? 38.835 13.790 -60.514 1.00 94.19 193 ILE A N 1
ATOM 1573 C CA . ILE A 1 193 ? 39.300 15.146 -60.827 1.00 94.19 193 ILE A CA 1
ATOM 1574 C C . ILE A 1 193 ? 40.764 15.105 -61.285 1.00 94.19 193 ILE A C 1
ATOM 1576 O O . ILE A 1 193 ? 41.109 15.737 -62.280 1.00 94.19 193 ILE A O 1
ATOM 1580 N N . SER A 1 194 ? 41.623 14.335 -60.611 1.00 93.06 194 SER A N 1
ATOM 1581 C CA . SER A 1 194 ? 43.027 14.174 -61.008 1.00 93.06 194 SER A CA 1
ATOM 1582 C C . SER A 1 194 ? 43.178 13.529 -62.390 1.00 93.06 194 SER A C 1
ATOM 1584 O O . SER A 1 194 ? 44.004 13.981 -63.182 1.00 93.06 194 SER A O 1
ATOM 1586 N N . GLU A 1 195 ? 42.377 12.509 -62.705 1.00 92.81 195 GLU A N 1
ATOM 1587 C CA . GLU A 1 195 ? 42.335 11.899 -64.041 1.00 92.81 195 GLU A CA 1
ATOM 1588 C C . GLU A 1 195 ? 41.895 12.898 -65.111 1.00 92.81 195 GLU A C 1
ATOM 1590 O O . GLU A 1 195 ? 42.590 13.047 -66.112 1.00 92.81 195 GLU A O 1
ATOM 1595 N N . LEU A 1 196 ? 40.820 13.652 -64.865 1.00 94.25 196 LEU A N 1
ATOM 1596 C CA . LEU A 1 196 ? 40.355 14.696 -65.782 1.00 94.25 196 LEU A CA 1
ATOM 1597 C C . LEU A 1 196 ? 41.406 15.790 -65.983 1.00 94.25 196 LEU A C 1
ATOM 1599 O O . LEU A 1 196 ? 41.595 16.261 -67.099 1.00 94.25 196 LEU A O 1
ATOM 1603 N N . TYR A 1 197 ? 42.132 16.187 -64.933 1.00 92.19 197 TYR A N 1
ATOM 1604 C CA . TYR A 1 197 ? 43.251 17.115 -65.092 1.00 92.19 197 TYR A CA 1
ATOM 1605 C C . TYR A 1 197 ? 44.340 16.529 -65.993 1.00 92.19 197 TYR A C 1
ATOM 1607 O O . TYR A 1 197 ? 44.822 17.241 -66.871 1.00 92.19 197 TYR A O 1
ATOM 1615 N N . LYS A 1 198 ? 44.713 15.253 -65.822 1.00 92.75 198 LYS A N 1
ATOM 1616 C CA . LYS A 1 198 ? 45.690 14.587 -66.704 1.00 92.75 198 LYS A CA 1
ATOM 1617 C C . LYS A 1 198 ? 45.209 14.552 -68.152 1.00 92.75 198 LYS A C 1
ATOM 1619 O O . LYS A 1 198 ? 45.994 14.877 -69.034 1.00 92.75 198 LYS A O 1
ATOM 1624 N N . GLU A 1 199 ? 43.943 14.215 -68.381 1.00 92.12 199 GLU A N 1
ATOM 1625 C CA . GLU A 1 199 ? 43.327 14.197 -69.711 1.00 92.12 199 GLU A CA 1
ATOM 1626 C C . GLU A 1 199 ? 43.318 15.597 -70.340 1.00 92.12 199 GLU A C 1
ATOM 1628 O O . GLU A 1 199 ? 43.748 15.763 -71.473 1.00 92.12 199 GLU A O 1
ATOM 1633 N N . ILE A 1 200 ? 42.945 16.641 -69.590 1.00 90.19 200 ILE A N 1
ATOM 1634 C CA . ILE A 1 200 ? 43.020 18.033 -70.065 1.00 90.19 200 ILE A CA 1
ATOM 1635 C C . ILE A 1 200 ? 44.460 18.417 -70.419 1.00 90.19 200 ILE A C 1
ATOM 1637 O O . ILE A 1 200 ? 44.679 19.083 -71.429 1.00 90.19 200 ILE A O 1
ATOM 1641 N N . TYR A 1 201 ? 45.446 18.036 -69.604 1.00 87.62 201 TYR A N 1
ATOM 1642 C CA . TYR A 1 201 ? 46.855 18.296 -69.909 1.00 87.62 201 TYR A CA 1
ATOM 1643 C C . TYR A 1 201 ? 47.321 17.555 -71.166 1.00 87.62 201 TYR A C 1
ATOM 1645 O O . TYR A 1 201 ? 48.034 18.150 -71.969 1.00 87.62 201 TYR A O 1
ATOM 1653 N N . GLN A 1 202 ? 46.904 16.301 -71.355 1.00 87.12 202 GLN A N 1
ATOM 1654 C CA . GLN A 1 202 ? 47.190 15.521 -72.562 1.00 87.12 202 GLN A CA 1
ATOM 1655 C C . GLN A 1 202 ? 46.549 16.153 -73.793 1.00 87.12 202 GLN A C 1
ATOM 1657 O O . GLN A 1 202 ? 47.262 16.462 -74.735 1.00 87.12 202 GLN A O 1
ATOM 1662 N N . LEU A 1 203 ? 45.252 16.464 -73.745 1.00 85.56 203 LEU A N 1
ATOM 1663 C CA . LEU A 1 203 ? 44.536 17.123 -74.838 1.00 85.56 203 LEU A CA 1
ATOM 1664 C C . LEU A 1 203 ? 45.133 18.491 -75.177 1.00 85.56 203 LEU A C 1
ATOM 1666 O O . LEU A 1 203 ? 45.224 18.841 -76.345 1.00 85.56 203 LEU A O 1
ATOM 1670 N N . ARG A 1 204 ? 45.574 19.273 -74.181 1.00 82.69 204 ARG A N 1
ATOM 1671 C CA . ARG A 1 204 ? 46.318 20.523 -74.422 1.00 82.69 204 ARG A CA 1
ATOM 1672 C C . ARG A 1 204 ? 47.671 20.268 -75.084 1.00 82.69 204 ARG A C 1
ATOM 1674 O O . ARG A 1 204 ? 48.063 21.062 -75.930 1.00 82.69 204 ARG A O 1
ATOM 1681 N N . GLY A 1 205 ? 48.361 19.195 -74.701 1.00 76.75 205 GLY A N 1
ATOM 1682 C CA . GLY A 1 205 ? 49.595 18.737 -75.341 1.00 76.75 205 GLY A CA 1
ATOM 1683 C C . GLY A 1 205 ? 49.372 18.345 -76.803 1.00 76.75 205 GLY A C 1
ATOM 1684 O O . GLY A 1 205 ? 50.063 18.852 -77.677 1.00 76.75 205 GLY A O 1
ATOM 1685 N N . GLU A 1 206 ? 48.347 17.543 -77.077 1.00 75.00 206 GLU A N 1
ATOM 1686 C CA . GLU A 1 206 ? 47.954 17.113 -78.425 1.00 75.00 206 GLU A CA 1
ATOM 1687 C C . GLU A 1 206 ? 47.512 18.304 -79.294 1.00 75.00 206 GLU A C 1
ATOM 1689 O O . GLU A 1 206 ? 47.969 18.449 -80.424 1.00 75.00 206 GLU A O 1
ATOM 1694 N N . LEU A 1 207 ? 46.720 19.236 -78.748 1.00 66.06 207 LEU A N 1
ATOM 1695 C CA . LEU A 1 207 ? 46.380 20.499 -79.422 1.00 66.06 207 LEU A CA 1
ATOM 1696 C C . LEU A 1 207 ? 47.604 21.387 -79.681 1.00 66.06 207 LEU A C 1
ATOM 1698 O O . LEU A 1 207 ? 47.592 22.163 -80.631 1.00 66.06 207 LEU A O 1
ATOM 1702 N N . SER A 1 208 ? 48.641 21.313 -78.842 1.00 57.84 208 SER A N 1
ATOM 1703 C CA . SER A 1 208 ? 49.890 22.048 -79.065 1.00 57.84 208 SER A CA 1
ATOM 1704 C C . SER A 1 208 ? 50.829 21.366 -80.067 1.00 57.84 208 SER A C 1
ATOM 1706 O O . SER A 1 208 ? 51.675 22.044 -80.641 1.00 57.84 208 SER A O 1
ATOM 1708 N N . GLU A 1 209 ? 50.668 20.062 -80.311 1.00 53.16 209 GLU A N 1
ATOM 1709 C CA . GLU A 1 209 ? 51.413 19.317 -81.336 1.00 53.16 209 GLU A CA 1
ATOM 1710 C C . GLU A 1 209 ? 50.798 19.478 -82.739 1.00 53.16 209 GLU A C 1
ATOM 1712 O O . GLU A 1 209 ? 51.537 19.493 -83.721 1.00 53.16 209 GLU A O 1
ATOM 1717 N N . ASP A 1 210 ? 49.480 19.697 -82.838 1.00 47.56 210 ASP A N 1
ATOM 1718 C CA . ASP A 1 210 ? 48.760 19.857 -84.115 1.00 47.56 210 ASP A CA 1
ATOM 1719 C C . ASP A 1 210 ? 48.553 21.313 -84.572 1.00 47.56 210 ASP A C 1
ATOM 1721 O O . ASP A 1 210 ? 47.933 21.561 -85.611 1.00 47.56 210 ASP A O 1
ATOM 1725 N N . VAL A 1 211 ? 49.104 22.301 -83.857 1.00 46.81 211 VAL A N 1
ATOM 1726 C CA . VAL A 1 211 ? 49.129 23.682 -84.353 1.00 46.81 211 VAL A CA 1
ATOM 1727 C C . VAL A 1 211 ? 50.539 24.255 -84.362 1.00 46.81 211 VAL A C 1
ATOM 1729 O O . VAL A 1 211 ? 51.026 24.825 -83.388 1.00 46.81 211 VAL A O 1
ATOM 1732 N N . VAL A 1 212 ? 51.167 24.174 -85.536 1.00 42.12 212 VAL A N 1
ATOM 1733 C CA . VAL A 1 212 ? 52.258 25.071 -85.923 1.00 42.12 212 VAL A CA 1
ATOM 1734 C C . VAL A 1 212 ? 51.662 26.475 -86.060 1.00 42.12 212 VAL A C 1
ATOM 1736 O O . VAL A 1 212 ? 51.195 26.869 -87.128 1.00 42.12 212 VAL A O 1
ATOM 1739 N N . PHE A 1 213 ? 51.626 27.226 -84.960 1.00 42.97 213 PHE A N 1
ATOM 1740 C CA . PHE A 1 213 ? 51.490 28.676 -85.021 1.00 42.97 213 PHE A CA 1
ATOM 1741 C C . PHE A 1 213 ? 52.875 29.271 -85.291 1.00 42.97 213 PHE A C 1
ATOM 1743 O O . PHE A 1 213 ? 53.745 29.293 -84.419 1.00 42.97 213 PHE A O 1
ATOM 1750 N N . ASP A 1 214 ? 53.071 29.759 -86.514 1.00 39.69 214 ASP A N 1
ATOM 1751 C CA . ASP A 1 214 ? 54.126 30.720 -86.817 1.00 39.69 214 ASP A CA 1
ATOM 1752 C C . ASP A 1 214 ? 53.865 32.021 -86.029 1.00 39.69 214 ASP A C 1
ATOM 1754 O O . ASP A 1 214 ? 52.939 32.757 -86.344 1.00 39.69 214 ASP A O 1
ATOM 1758 N N . GLN A 1 215 ? 54.717 32.271 -85.027 1.00 44.53 215 GLN A N 1
ATOM 1759 C CA . GLN A 1 215 ? 55.119 33.558 -84.421 1.00 44.53 215 GLN A CA 1
ATOM 1760 C C . GLN A 1 215 ? 54.086 34.555 -83.828 1.00 44.53 215 GLN A C 1
ATOM 1762 O O . GLN A 1 215 ? 53.053 34.866 -84.406 1.00 44.53 215 GLN A O 1
ATOM 1767 N N . MET A 1 216 ? 54.565 35.205 -82.746 1.00 37.59 216 MET A N 1
ATOM 1768 C CA . MET A 1 216 ? 54.078 36.387 -81.987 1.00 37.59 216 MET A CA 1
ATOM 1769 C C . MET A 1 216 ? 53.105 36.063 -80.836 1.00 37.59 216 MET A C 1
ATOM 1771 O O . MET A 1 216 ? 52.117 35.378 -81.050 1.00 37.59 216 MET A O 1
ATOM 1775 N N . ASP A 1 217 ? 53.283 36.486 -79.578 1.00 37.56 217 ASP A N 1
ATOM 1776 C CA . ASP A 1 217 ? 54.107 37.521 -78.917 1.00 37.56 217 ASP A CA 1
ATOM 1777 C C . ASP A 1 217 ? 54.206 37.138 -77.407 1.00 37.56 217 ASP A C 1
ATOM 1779 O O . ASP A 1 217 ? 53.240 36.552 -76.902 1.00 37.56 217 ASP A O 1
ATOM 1783 N N . PRO A 1 218 ? 55.302 37.377 -76.652 1.00 52.50 218 PRO A N 1
ATOM 1784 C CA . PRO A 1 218 ? 55.435 36.893 -75.283 1.00 52.50 218 PRO A CA 1
ATOM 1785 C C . PRO A 1 218 ? 55.133 38.006 -74.279 1.00 52.50 218 PRO A C 1
ATOM 1787 O O . PRO A 1 218 ? 56.056 38.557 -73.701 1.00 52.50 218 PRO A O 1
ATOM 1790 N N . ASP A 1 219 ? 53.864 38.309 -74.034 1.00 45.34 219 ASP A N 1
ATOM 1791 C CA . ASP A 1 219 ? 53.469 39.128 -72.885 1.00 45.34 219 ASP A CA 1
ATOM 1792 C C . ASP A 1 219 ? 52.048 38.756 -72.452 1.00 45.34 219 ASP A C 1
ATOM 1794 O O . ASP A 1 219 ? 51.075 39.167 -73.071 1.00 45.34 219 ASP A O 1
ATOM 1798 N N . GLU A 1 220 ? 51.936 37.923 -71.412 1.00 42.41 220 GLU A N 1
ATOM 1799 C CA . GLU A 1 220 ? 51.012 38.110 -70.280 1.00 42.41 220 GLU A CA 1
ATOM 1800 C C . GLU A 1 220 ? 51.086 36.895 -69.341 1.00 42.41 220 GLU A C 1
ATOM 1802 O O . GLU A 1 220 ? 50.310 35.939 -69.394 1.00 42.41 220 GLU A O 1
ATOM 1807 N N . ASP A 1 221 ? 52.056 36.953 -68.431 1.00 49.44 221 ASP A N 1
ATOM 1808 C CA . ASP A 1 221 ? 52.147 36.078 -67.268 1.00 49.44 221 ASP A CA 1
ATOM 1809 C C . ASP A 1 221 ? 51.128 36.549 -66.210 1.00 49.44 221 ASP A C 1
ATOM 1811 O O . ASP A 1 221 ? 51.462 37.248 -65.251 1.00 49.44 221 ASP A O 1
ATOM 1815 N N . THR A 1 222 ? 49.846 36.216 -66.401 1.00 44.50 222 THR A N 1
ATOM 1816 C CA . THR A 1 222 ? 48.787 36.580 -65.444 1.00 44.50 222 THR A CA 1
ATOM 1817 C C . THR A 1 222 ? 48.433 35.395 -64.550 1.00 44.50 222 THR A C 1
ATOM 1819 O O . THR A 1 222 ? 47.500 34.625 -64.780 1.00 44.50 222 THR A O 1
ATOM 1822 N N . LYS A 1 223 ? 49.205 35.266 -63.471 1.00 43.34 223 LYS A N 1
ATOM 1823 C CA . LYS A 1 223 ? 48.958 34.379 -62.326 1.00 43.34 223 LYS A CA 1
ATOM 1824 C C . LYS A 1 223 ? 47.572 34.676 -61.711 1.00 43.34 223 LYS A C 1
ATOM 1826 O O . LYS A 1 223 ? 47.357 35.808 -61.272 1.00 43.34 223 LYS A O 1
ATOM 1831 N N . PRO A 1 224 ? 46.636 33.713 -61.588 1.00 43.00 224 PRO A N 1
ATOM 1832 C CA . PRO A 1 224 ? 45.357 33.983 -60.934 1.00 43.00 224 PRO A CA 1
ATOM 1833 C C . PRO A 1 224 ? 45.559 34.212 -59.428 1.00 43.00 224 PRO A C 1
ATOM 1835 O O . PRO A 1 224 ? 46.001 33.319 -58.699 1.00 43.00 224 PRO A O 1
ATOM 1838 N N . GLN A 1 225 ? 45.233 35.416 -58.951 1.00 36.47 225 GLN A N 1
ATOM 1839 C CA . GLN A 1 225 ? 45.148 35.722 -57.524 1.00 36.47 225 GLN A CA 1
ATOM 1840 C C . GLN A 1 225 ? 43.950 34.992 -56.908 1.00 36.47 225 GLN A C 1
ATOM 1842 O O . GLN A 1 225 ? 42.796 35.243 -57.249 1.00 36.47 225 GLN A O 1
ATOM 1847 N N . ILE A 1 226 ? 44.230 34.105 -55.954 1.00 39.50 226 ILE A N 1
ATOM 1848 C CA . ILE A 1 226 ? 43.225 33.500 -55.080 1.00 39.50 226 ILE A CA 1
ATOM 1849 C C . ILE A 1 226 ? 42.760 34.579 -54.095 1.00 39.50 226 ILE A C 1
ATOM 1851 O O . ILE A 1 226 ? 43.424 34.846 -53.092 1.00 39.50 226 ILE A O 1
ATOM 1855 N N . ILE A 1 227 ? 41.611 35.194 -54.368 1.00 37.50 227 ILE A N 1
ATOM 1856 C CA . ILE A 1 227 ? 40.906 36.023 -53.391 1.00 37.50 227 ILE A CA 1
ATOM 1857 C C . ILE A 1 227 ? 40.184 35.075 -52.427 1.00 37.50 227 ILE A C 1
ATOM 1859 O O . ILE A 1 227 ? 39.156 34.482 -52.747 1.00 37.50 227 ILE A O 1
ATOM 1863 N N . ARG A 1 228 ? 40.748 34.914 -51.226 1.00 43.25 228 ARG A N 1
ATOM 1864 C CA . ARG A 1 228 ? 40.045 34.357 -50.067 1.00 43.25 228 ARG A CA 1
ATOM 1865 C C . ARG A 1 228 ? 39.048 35.399 -49.561 1.00 43.25 228 ARG A C 1
ATOM 1867 O O . ARG A 1 228 ? 39.444 36.322 -48.857 1.00 43.25 228 ARG A O 1
ATOM 1874 N N . THR A 1 229 ? 37.764 35.229 -49.852 1.00 37.84 229 THR A N 1
ATOM 1875 C CA . THR A 1 229 ? 36.700 35.865 -49.065 1.00 37.84 229 THR A CA 1
ATOM 1876 C C . THR A 1 229 ? 36.312 34.928 -47.931 1.00 37.84 229 THR A C 1
ATOM 1878 O O . THR A 1 229 ? 35.547 33.980 -48.097 1.00 37.84 229 THR A O 1
ATOM 1881 N N . SER A 1 230 ? 36.899 35.180 -46.766 1.00 40.34 230 SER A N 1
ATOM 1882 C CA . SER A 1 230 ? 36.380 34.715 -45.490 1.00 40.34 230 SER A CA 1
ATOM 1883 C C . SER A 1 230 ? 35.180 35.566 -45.075 1.00 40.34 230 SER A C 1
ATOM 1885 O O . SER A 1 230 ? 35.271 36.791 -45.112 1.00 40.34 230 SER A O 1
ATOM 1887 N N . ALA A 1 231 ? 34.167 34.881 -44.549 1.00 39.50 231 ALA A N 1
ATOM 1888 C CA . ALA A 1 231 ? 33.089 35.377 -43.696 1.00 39.50 231 ALA A CA 1
ATOM 1889 C C . ALA A 1 231 ? 31.909 36.098 -44.366 1.00 39.50 231 ALA A C 1
ATOM 1891 O O . ALA A 1 231 ? 32.025 37.204 -44.882 1.00 39.50 231 ALA A O 1
ATOM 1892 N N . GLY A 1 232 ? 30.735 35.492 -44.165 1.00 43.25 232 GLY A N 1
ATOM 1893 C CA . GLY A 1 232 ? 29.499 36.228 -43.935 1.00 43.25 232 GLY A CA 1
ATOM 1894 C C . GLY A 1 232 ? 28.328 35.780 -44.792 1.00 43.25 232 GLY A C 1
ATOM 1895 O O . GLY A 1 232 ? 27.999 36.484 -45.730 1.00 43.25 232 GLY A O 1
ATOM 1896 N N . GLU A 1 233 ? 27.645 34.688 -44.424 1.00 34.91 233 GLU A N 1
ATOM 1897 C CA . GLU A 1 233 ? 26.219 34.561 -44.753 1.00 34.91 233 GLU A CA 1
ATOM 1898 C C . GLU A 1 233 ? 25.453 33.644 -43.777 1.00 34.91 233 GLU A C 1
ATOM 1900 O O . GLU A 1 233 ? 25.562 32.422 -43.783 1.00 34.91 233 GLU A O 1
ATOM 1905 N N . ALA A 1 234 ? 24.687 34.327 -42.919 1.00 37.38 234 ALA A N 1
ATOM 1906 C CA . ALA A 1 234 ? 23.380 33.977 -42.365 1.00 37.38 234 ALA A CA 1
ATOM 1907 C C . ALA A 1 234 ? 23.189 32.654 -41.589 1.00 37.38 234 ALA A C 1
ATOM 1909 O O . ALA A 1 234 ? 22.712 31.648 -42.115 1.00 37.38 234 ALA A O 1
ATOM 1910 N N . GLU A 1 235 ? 23.342 32.740 -40.260 1.00 38.31 235 GLU A N 1
ATOM 1911 C CA . GLU A 1 235 ? 22.511 31.971 -39.323 1.00 38.31 235 GLU A CA 1
ATOM 1912 C C . GLU A 1 235 ? 21.022 32.268 -39.590 1.00 38.31 235 GLU A C 1
ATOM 1914 O O . GLU A 1 235 ? 20.511 33.330 -39.235 1.00 38.31 235 GLU A O 1
ATOM 1919 N N . LYS A 1 236 ? 20.287 31.311 -40.162 1.00 38.47 236 LYS A N 1
ATOM 1920 C CA . LYS A 1 236 ? 18.834 31.231 -39.973 1.00 38.47 236 LYS A CA 1
ATOM 1921 C C . LYS A 1 236 ? 18.565 30.400 -38.723 1.00 38.47 236 LYS A C 1
ATOM 1923 O O . LYS A 1 236 ? 18.551 29.174 -38.774 1.00 38.47 236 LYS A O 1
ATOM 1928 N N . ARG A 1 237 ? 18.335 31.080 -37.599 1.00 44.19 237 ARG A N 1
ATOM 1929 C CA . ARG A 1 237 ? 17.651 30.487 -36.443 1.00 44.19 237 ARG A CA 1
ATOM 1930 C C . ARG A 1 237 ? 16.186 30.239 -36.820 1.00 44.19 237 ARG A C 1
ATOM 1932 O O . ARG A 1 237 ? 15.548 31.174 -37.303 1.00 44.19 237 ARG A O 1
ATOM 1939 N N . PRO A 1 238 ? 15.613 29.053 -36.574 1.00 37.97 238 PRO A N 1
ATOM 1940 C CA . PRO A 1 238 ? 14.177 28.942 -36.430 1.00 37.97 238 PRO A CA 1
ATOM 1941 C C . PRO A 1 238 ? 13.811 29.392 -35.012 1.00 37.97 238 PRO A C 1
ATOM 1943 O O . PRO A 1 238 ? 14.182 28.763 -34.022 1.00 37.97 238 PRO A O 1
ATOM 1946 N N . THR A 1 239 ? 13.099 30.509 -34.918 1.00 35.91 239 THR A N 1
ATOM 1947 C CA . THR A 1 239 ? 12.299 30.874 -33.750 1.00 35.91 239 THR A CA 1
ATOM 1948 C C . THR A 1 239 ? 11.195 29.834 -33.586 1.00 35.91 239 THR A C 1
ATOM 1950 O O . THR A 1 239 ? 10.233 29.810 -34.351 1.00 35.91 239 THR A O 1
ATOM 1953 N N . VAL A 1 240 ? 11.333 28.965 -32.588 1.00 37.09 240 VAL A N 1
ATOM 1954 C CA . VAL A 1 240 ? 10.199 28.232 -32.026 1.00 37.09 240 VAL A CA 1
ATOM 1955 C C . VAL A 1 240 ? 9.749 29.031 -30.811 1.00 37.09 240 VAL A C 1
ATOM 1957 O O . VAL A 1 240 ? 10.448 29.078 -29.803 1.00 37.09 240 VAL A O 1
ATOM 1960 N N . ASN A 1 241 ? 8.603 29.701 -30.943 1.00 39.09 241 ASN A N 1
ATOM 1961 C CA . ASN A 1 241 ? 7.841 30.197 -29.804 1.00 39.09 241 ASN A CA 1
ATOM 1962 C C . ASN A 1 241 ? 7.447 28.984 -28.956 1.00 39.09 241 ASN A C 1
ATOM 1964 O O . ASN A 1 241 ? 6.563 28.222 -29.344 1.00 39.09 241 ASN A O 1
ATOM 1968 N N . MET A 1 242 ? 8.110 28.797 -27.820 1.00 38.25 242 MET A N 1
ATOM 1969 C CA . MET A 1 242 ? 7.537 28.041 -26.716 1.00 38.25 242 MET A CA 1
ATOM 1970 C C . MET A 1 242 ? 6.726 29.059 -25.918 1.00 38.25 242 MET A C 1
ATOM 1972 O O . MET A 1 242 ? 7.295 29.900 -25.230 1.00 38.25 242 MET A O 1
ATOM 1976 N N . MET A 1 243 ? 5.408 29.055 -26.119 1.00 42.53 243 MET A N 1
ATOM 1977 C CA . MET A 1 243 ? 4.486 29.582 -25.118 1.00 42.53 243 MET A CA 1
ATOM 1978 C C . MET A 1 243 ? 4.685 28.716 -23.875 1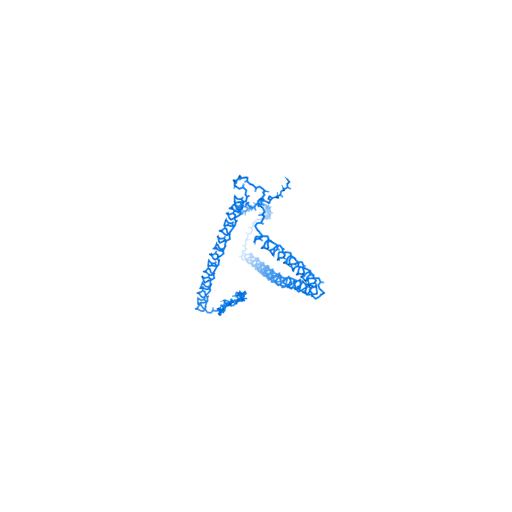.00 42.53 243 MET A C 1
ATOM 1980 O O . MET A 1 243 ? 4.431 27.513 -23.911 1.00 42.53 243 MET A O 1
ATOM 1984 N N . GLU A 1 244 ? 5.256 29.319 -22.840 1.00 40.25 244 GLU A N 1
ATOM 1985 C CA . GLU A 1 244 ? 5.160 28.837 -21.471 1.00 40.25 244 GLU A CA 1
ATOM 1986 C C . GLU A 1 244 ? 3.703 29.058 -21.058 1.00 40.25 244 GLU A C 1
ATOM 1988 O O . GLU A 1 244 ? 3.289 30.190 -20.821 1.00 40.25 244 GLU A O 1
ATOM 1993 N N . ASP A 1 245 ? 2.906 27.990 -21.074 1.00 41.47 245 ASP A N 1
ATOM 1994 C CA . ASP A 1 245 ? 1.677 27.959 -20.291 1.00 41.47 245 ASP A CA 1
ATOM 1995 C C . ASP A 1 245 ? 2.108 27.728 -18.837 1.00 41.47 245 ASP A C 1
ATOM 1997 O O . ASP A 1 245 ? 2.510 26.629 -18.441 1.00 41.47 245 ASP A O 1
ATOM 2001 N N . GLU A 1 246 ? 2.123 28.828 -18.090 1.00 46.00 246 GLU A N 1
ATOM 2002 C CA . GLU A 1 246 ? 2.038 28.849 -16.637 1.00 46.00 246 GLU A CA 1
ATOM 2003 C C . GLU A 1 246 ? 0.722 28.172 -16.232 1.00 46.00 246 GLU A C 1
ATOM 2005 O O . GLU A 1 246 ? -0.350 28.710 -16.489 1.00 46.00 246 GLU A O 1
ATOM 2010 N N . ASP A 1 247 ? 0.806 27.010 -15.587 1.00 41.94 247 ASP A N 1
ATOM 2011 C CA . ASP A 1 247 ? -0.236 26.560 -14.667 1.00 41.94 247 ASP A CA 1
ATOM 2012 C C . ASP A 1 247 ? 0.408 26.442 -13.284 1.00 41.94 247 ASP A C 1
ATOM 2014 O O . ASP A 1 247 ? 1.081 25.465 -12.937 1.00 41.94 247 ASP A O 1
ATOM 2018 N N . ASP A 1 248 ? 0.226 27.529 -12.538 1.00 49.16 248 ASP A N 1
ATOM 2019 C CA . ASP A 1 248 ? 0.297 27.611 -11.090 1.00 49.16 248 ASP A CA 1
ATOM 2020 C C . ASP A 1 248 ? -0.613 26.546 -10.461 1.00 49.16 248 ASP A C 1
ATOM 2022 O O . ASP A 1 248 ? -1.827 26.570 -10.641 1.00 49.16 248 ASP A O 1
ATOM 2026 N N . ASP A 1 249 ? -0.039 25.664 -9.647 1.00 46.66 249 ASP A N 1
ATOM 2027 C CA . ASP A 1 249 ? -0.774 24.949 -8.599 1.00 46.66 249 ASP A CA 1
ATOM 2028 C C . ASP A 1 249 ? 0.146 24.783 -7.376 1.00 46.66 249 ASP A C 1
ATOM 2030 O O . ASP A 1 249 ? 0.426 23.690 -6.873 1.00 46.66 249 ASP A O 1
ATOM 2034 N N . ASP A 1 250 ? 0.635 25.922 -6.879 1.00 46.28 250 ASP A N 1
ATOM 2035 C CA . ASP A 1 250 ? 1.164 26.033 -5.524 1.00 46.28 250 ASP A CA 1
ATOM 2036 C C . ASP A 1 250 ? -0.003 25.902 -4.533 1.00 46.28 250 ASP A C 1
ATOM 2038 O O . ASP A 1 250 ? -0.684 26.860 -4.156 1.00 46.28 250 ASP A O 1
ATOM 2042 N N . VAL A 1 251 ? -0.249 24.666 -4.098 1.00 48.19 251 VAL A N 1
ATOM 2043 C CA . VAL A 1 251 ? -1.149 24.361 -2.985 1.00 48.19 251 VAL A CA 1
ATOM 2044 C C . VAL A 1 251 ? -0.567 24.962 -1.705 1.00 48.19 251 VAL A C 1
ATOM 2046 O O . VAL A 1 251 ? 0.368 24.433 -1.102 1.00 48.19 251 VAL A O 1
ATOM 2049 N N . VAL A 1 252 ? -1.164 26.070 -1.272 1.00 50.00 252 VAL A N 1
ATOM 2050 C CA . VAL A 1 252 ? -0.937 26.698 0.031 1.00 50.00 252 VAL A CA 1
ATOM 2051 C C . VAL A 1 252 ? -1.312 25.708 1.137 1.00 50.00 252 VAL A C 1
ATOM 2053 O O . VAL A 1 252 ? -2.488 25.445 1.392 1.00 50.00 252 VAL A O 1
ATOM 2056 N N . ILE A 1 253 ? -0.308 25.163 1.823 1.00 51.00 253 ILE A N 1
ATOM 2057 C CA . ILE A 1 253 ? -0.498 24.471 3.100 1.00 51.00 253 ILE A CA 1
ATOM 2058 C C . ILE A 1 253 ? -0.725 25.556 4.157 1.00 51.00 253 ILE A C 1
ATOM 2060 O O . ILE A 1 253 ? 0.215 26.219 4.591 1.00 51.00 253 ILE A O 1
ATOM 2064 N N . LEU A 1 254 ? -1.980 25.755 4.561 1.00 49.84 254 LEU A N 1
ATOM 2065 C CA . LEU A 1 254 ? -2.295 26.486 5.785 1.00 49.84 254 LEU A CA 1
ATOM 2066 C C . LEU A 1 254 ? -1.982 25.570 6.972 1.00 49.84 254 LEU A C 1
ATOM 2068 O O . LEU A 1 254 ? -2.708 24.612 7.237 1.00 49.84 254 LEU A O 1
ATOM 2072 N N . GLU A 1 255 ? -0.877 25.853 7.661 1.00 49.28 255 GLU A N 1
ATOM 2073 C CA . GLU A 1 255 ? -0.634 25.334 9.003 1.00 49.28 255 GLU A CA 1
ATOM 2074 C C . GLU A 1 255 ? -1.696 25.884 9.957 1.00 49.28 255 GLU A C 1
ATOM 2076 O O . GLU A 1 255 ? -1.850 27.091 10.150 1.00 49.28 255 GLU A O 1
ATOM 2081 N N . ASP A 1 256 ? -2.424 24.949 10.551 1.00 46.66 256 ASP A N 1
ATOM 2082 C CA . ASP A 1 256 ? -3.371 25.151 11.632 1.00 46.66 256 ASP A CA 1
ATOM 2083 C C . ASP A 1 256 ? -2.575 25.509 12.902 1.00 46.66 256 ASP A C 1
ATOM 2085 O O . ASP A 1 256 ? -2.128 24.641 13.655 1.00 46.66 256 ASP A O 1
ATOM 2089 N N . VAL A 1 257 ? -2.316 26.802 13.120 1.00 46.28 257 VAL A N 1
ATOM 2090 C CA . VAL A 1 257 ? -1.779 27.294 14.396 1.00 46.28 257 VAL A CA 1
ATOM 2091 C C . VAL A 1 257 ? -2.953 27.520 15.340 1.00 46.28 257 VAL A C 1
ATOM 2093 O O . VAL A 1 257 ? -3.537 28.599 15.399 1.00 46.28 257 VAL A O 1
ATOM 2096 N N . GLY A 1 258 ? -3.291 26.472 16.085 1.00 50.41 258 GLY A N 1
ATOM 2097 C CA . GLY A 1 258 ? -4.122 26.585 17.274 1.00 50.41 258 GLY A CA 1
ATOM 2098 C C . GLY A 1 258 ? -3.334 27.182 18.442 1.00 50.41 258 GLY A C 1
ATOM 2099 O O . GLY A 1 258 ? -2.358 26.582 18.890 1.00 50.41 258 GLY A O 1
ATOM 2100 N N . PHE A 1 259 ? -3.801 28.328 18.941 1.00 44.03 259 PHE A N 1
ATOM 2101 C CA . PHE A 1 259 ? -3.792 28.730 20.352 1.00 44.03 259 PHE A CA 1
ATOM 2102 C C . PHE A 1 259 ? -5.013 29.607 20.633 1.00 44.03 259 PHE A C 1
ATOM 2104 O O . PHE A 1 259 ? -5.283 30.517 19.818 1.00 44.03 259 PHE A O 1
#

Foldseek 3Di:
DDDDDPPPPPPDPPPPPPDDPVNQVPDDPVRNVVVVVVVVVVVVVVVVVVVVVVVVVVVVVVVVVVVVVVVVVVVVVVCCVVPPDDDDPPPPPPPVVVVVVVVVVVVVVVVVVVVVVVVVVVVCVCVDPVVVVVVVVVVVVVVVVVVVVVVVVVVVVVVVVVVVVVVVVVVVVVVVVVVVVVVVVVVVVVVVVVVVVVVVVVVVVVVVVPDPDDDDDDDDPDDDDDDDDDDDDDDPDPDDDDPPPDDDDPPDDPDPDDD

Sequence (259 aa):
MKRSGDDCDSSVPAKAFKLSRESLESLDKEALIEKLVSLTDQLNEAKERAQRAKRRESLAYLQLIQNEQKLSDLKRERNDAYFGNGNQRDQLLDPFYYEAYISMKEKVASRDKTIAEQEETINTLKCSEDMKLLYKHIKSREDLSKKHQEYEYNIYRKSLLHNNLNLANSALRAIMKEKKGNLQEIADKDAKISELYKEIYQLRGELSEDVVFDQMDPDEDTKPQIIRTSAGEAEKRPTVNMMEDEDDDDVVILEDVGF

pLDDT: mean 75.57, std 21.89, range [34.91, 97.5]

Radius of gyration: 48.52 Å; chains: 1; bounding box: 98×60×138 Å